Protein AF-A0A317SU95-F1 (afdb_monomer_lite)

Organism: NCBI:txid42249

Structure (mmCIF, N/CA/C/O backbone):
data_AF-A0A317SU95-F1
#
_entry.id   AF-A0A317SU95-F1
#
loop_
_atom_site.group_PDB
_atom_site.id
_atom_site.type_symbol
_atom_site.label_atom_id
_atom_site.label_alt_id
_atom_site.label_comp_id
_atom_site.label_asym_id
_atom_site.label_entity_id
_atom_site.label_seq_id
_atom_site.pdbx_PDB_ins_code
_atom_site.Cartn_x
_atom_site.Cartn_y
_atom_site.Cartn_z
_atom_site.occupancy
_atom_site.B_iso_or_equiv
_atom_site.auth_seq_id
_atom_site.auth_comp_id
_atom_site.auth_asym_id
_atom_site.auth_atom_id
_atom_site.pdbx_PDB_model_num
ATOM 1 N N . MET A 1 1 ? -3.289 -26.179 -35.454 1.00 49.72 1 MET A N 1
ATOM 2 C CA . MET A 1 1 ? -3.374 -24.894 -36.181 1.00 49.72 1 MET A CA 1
ATOM 3 C C . MET A 1 1 ? -2.123 -24.755 -37.032 1.00 49.72 1 MET A C 1
ATOM 5 O O . MET A 1 1 ? -1.039 -24.930 -36.489 1.00 49.72 1 MET A O 1
ATOM 9 N N . GLY A 1 2 ? -2.256 -24.554 -38.346 1.00 66.06 2 GLY A N 1
ATOM 10 C CA . GLY A 1 2 ? -1.100 -24.365 -39.231 1.00 66.06 2 GLY A CA 1
ATOM 11 C C . GLY A 1 2 ? -0.367 -23.071 -38.884 1.00 66.06 2 GLY A C 1
ATOM 12 O O . GLY A 1 2 ? -1.019 -22.068 -38.592 1.00 66.06 2 GLY A O 1
ATOM 13 N N . ARG A 1 3 ? 0.972 -23.094 -38.868 1.00 54.62 3 ARG A N 1
ATOM 14 C CA . ARG A 1 3 ? 1.761 -21.864 -38.718 1.00 54.62 3 ARG A CA 1
ATOM 15 C C . ARG A 1 3 ? 1.442 -20.966 -39.921 1.00 54.62 3 ARG A C 1
ATOM 17 O O . ARG A 1 3 ? 1.532 -21.460 -41.043 1.00 54.62 3 ARG A O 1
ATOM 24 N N . PRO A 1 4 ? 1.022 -19.708 -39.721 1.00 63.59 4 PRO A N 1
ATOM 25 C CA . PRO A 1 4 ? 0.772 -18.806 -40.836 1.00 63.59 4 PRO A CA 1
ATOM 26 C C . PRO A 1 4 ? 2.050 -18.656 -41.669 1.00 63.59 4 PRO A C 1
ATOM 28 O O . PRO A 1 4 ? 3.138 -18.537 -41.109 1.00 63.59 4 PRO A O 1
ATOM 31 N N . ASP A 1 5 ? 1.918 -18.683 -42.995 1.00 78.31 5 ASP A N 1
ATOM 32 C CA . ASP A 1 5 ? 3.028 -18.428 -43.913 1.00 78.31 5 ASP A CA 1
ATOM 33 C C . ASP A 1 5 ? 3.386 -16.936 -43.870 1.00 78.31 5 ASP A C 1
ATOM 35 O O . ASP A 1 5 ? 2.771 -16.098 -44.535 1.00 78.31 5 ASP A O 1
ATOM 39 N N . ILE A 1 6 ? 4.363 -16.610 -43.024 1.00 72.25 6 ILE A N 1
ATOM 40 C CA . ILE A 1 6 ? 4.851 -15.249 -42.785 1.00 72.25 6 ILE A CA 1
ATOM 41 C C . ILE A 1 6 ? 5.510 -14.679 -44.052 1.00 72.25 6 ILE A C 1
ATOM 43 O O . ILE A 1 6 ? 5.398 -13.480 -44.302 1.00 72.25 6 ILE A O 1
ATOM 47 N N . ALA A 1 7 ? 6.125 -15.522 -44.892 1.00 71.44 7 ALA A N 1
ATOM 48 C CA . ALA A 1 7 ? 6.827 -15.078 -46.097 1.00 71.44 7 ALA A CA 1
ATOM 49 C C . ALA A 1 7 ? 5.867 -14.475 -47.132 1.00 71.44 7 ALA A C 1
ATOM 51 O O . ALA A 1 7 ? 6.200 -13.501 -47.802 1.00 71.44 7 ALA A O 1
ATOM 52 N N . SER A 1 8 ? 4.635 -14.984 -47.210 1.00 78.56 8 SER A N 1
ATOM 53 C CA . SER A 1 8 ? 3.615 -14.444 -48.118 1.00 78.56 8 SER A CA 1
ATOM 54 C C . SER A 1 8 ? 3.175 -13.009 -47.788 1.00 78.56 8 SER A C 1
ATOM 56 O O . SE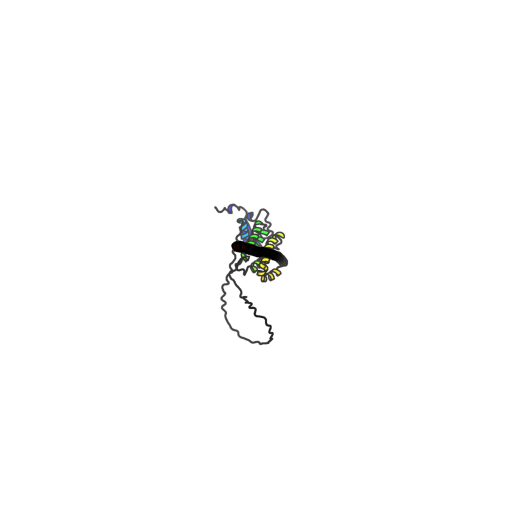R A 1 8 ? 2.700 -12.297 -48.678 1.00 78.56 8 SER A O 1
ATOM 58 N N . ARG A 1 9 ? 3.326 -12.576 -46.525 1.00 78.62 9 ARG A N 1
ATOM 59 C CA . ARG A 1 9 ? 2.841 -11.274 -46.037 1.00 78.62 9 ARG A CA 1
ATOM 60 C C . ARG A 1 9 ? 3.794 -10.119 -46.319 1.00 78.62 9 ARG A C 1
ATOM 62 O O . ARG A 1 9 ? 3.344 -8.979 -46.343 1.00 78.62 9 ARG A O 1
ATOM 69 N N . PHE A 1 10 ? 5.069 -10.403 -46.560 1.00 82.88 10 PHE A N 1
ATOM 70 C CA . PHE A 1 10 ? 6.086 -9.381 -46.770 1.00 82.88 10 PHE A CA 1
ATOM 71 C C . PHE A 1 10 ? 6.655 -9.507 -48.184 1.00 82.88 10 PHE A C 1
ATOM 73 O O . PHE A 1 10 ? 7.610 -10.230 -48.430 1.00 82.88 10 PHE A O 1
ATOM 80 N N . LYS A 1 11 ? 6.035 -8.805 -49.140 1.00 83.44 11 LYS A N 1
ATOM 81 C CA . LYS A 1 11 ? 6.538 -8.680 -50.525 1.00 83.44 11 LYS A CA 1
ATOM 82 C C . LYS A 1 11 ? 7.394 -7.421 -50.733 1.00 83.44 11 LYS A C 1
ATOM 84 O O . LYS A 1 11 ? 7.668 -7.044 -51.870 1.00 83.44 11 LYS A O 1
ATOM 89 N N . GLY A 1 12 ? 7.765 -6.754 -49.643 1.00 86.00 12 GLY A N 1
ATOM 90 C CA . GLY A 1 12 ? 8.457 -5.472 -49.655 1.00 86.00 12 GLY A CA 1
ATOM 91 C C . GLY A 1 12 ? 9.947 -5.567 -49.973 1.00 86.00 12 GLY A C 1
ATOM 92 O O . GLY A 1 12 ? 10.569 -6.628 -49.919 1.00 86.00 12 GLY A O 1
ATOM 93 N N . LYS A 1 13 ? 10.538 -4.409 -50.273 1.00 93.31 13 LYS A N 1
ATOM 94 C CA . LYS A 1 13 ? 11.989 -4.242 -50.411 1.00 93.31 13 LYS A CA 1
ATOM 95 C C . LYS A 1 13 ? 12.674 -4.544 -49.071 1.00 93.31 13 LYS A C 1
ATOM 97 O O . LYS A 1 13 ? 12.187 -4.120 -48.025 1.00 93.31 13 LYS A O 1
ATOM 102 N N . MET A 1 14 ? 13.814 -5.231 -49.106 1.00 94.69 14 MET A N 1
ATOM 103 C CA . MET A 1 14 ? 14.679 -5.398 -47.934 1.00 94.69 14 MET A CA 1
ATOM 104 C C . MET A 1 14 ? 15.567 -4.162 -47.753 1.00 94.69 14 MET A C 1
ATOM 106 O O . MET A 1 14 ? 16.079 -3.603 -48.725 1.00 94.69 14 MET A O 1
ATOM 110 N N . MET A 1 15 ? 15.759 -3.751 -46.507 1.00 94.44 15 MET A N 1
ATOM 111 C CA . MET A 1 15 ? 16.667 -2.694 -46.081 1.00 94.44 15 MET A CA 1
ATOM 112 C C . MET A 1 15 ? 17.750 -3.300 -45.194 1.00 94.44 15 MET A C 1
ATOM 114 O O . MET A 1 15 ? 17.443 -4.090 -44.299 1.00 94.44 15 MET A O 1
ATOM 118 N N . GLN A 1 16 ? 18.999 -2.921 -45.452 1.00 96.31 16 GLN A N 1
ATOM 119 C CA . GLN A 1 16 ? 20.122 -3.226 -44.576 1.00 96.31 16 GLN A CA 1
ATOM 120 C C . GLN A 1 16 ? 20.164 -2.210 -43.427 1.00 96.31 16 GLN A C 1
ATOM 122 O O . GLN A 1 16 ? 19.984 -1.010 -43.644 1.00 96.31 16 GLN A O 1
ATOM 127 N N . ILE A 1 17 ? 20.374 -2.708 -42.215 1.00 96.38 17 ILE A N 1
ATOM 128 C CA . ILE A 1 17 ? 20.489 -1.952 -40.975 1.00 96.38 17 ILE A CA 1
ATOM 129 C C . ILE A 1 17 ? 21.857 -2.265 -40.378 1.00 96.38 17 ILE A C 1
ATOM 131 O O . ILE A 1 17 ? 22.111 -3.412 -40.015 1.00 96.38 17 ILE A O 1
ATOM 135 N N . ASP A 1 18 ? 22.706 -1.251 -40.248 1.00 96.88 18 ASP A N 1
ATOM 136 C CA . ASP A 1 18 ? 24.023 -1.398 -39.629 1.00 96.88 18 ASP A CA 1
ATOM 137 C C . ASP A 1 18 ? 23.954 -1.035 -38.138 1.00 96.88 18 ASP A C 1
ATOM 139 O O . ASP A 1 18 ? 23.372 -0.013 -37.759 1.00 96.88 18 ASP A O 1
ATOM 143 N N . THR A 1 19 ? 24.527 -1.887 -37.291 1.00 96.88 19 THR A N 1
ATOM 144 C CA . THR A 1 19 ? 24.496 -1.776 -35.823 1.00 96.88 19 THR A CA 1
ATOM 145 C C . THR A 1 19 ? 25.818 -1.234 -35.270 1.00 96.88 19 THR A C 1
ATOM 147 O O . THR A 1 19 ? 26.813 -1.129 -35.990 1.00 96.88 19 THR A O 1
ATOM 150 N N . VAL A 1 20 ? 25.852 -0.865 -33.983 1.00 96.19 20 VAL A N 1
ATOM 151 C CA . VAL A 1 20 ? 27.053 -0.285 -33.336 1.00 96.19 20 VAL A CA 1
ATOM 152 C C . VAL A 1 20 ? 28.245 -1.246 -33.321 1.00 96.19 20 VAL A C 1
ATOM 154 O O . VAL A 1 20 ? 29.397 -0.828 -33.366 1.00 96.19 20 VAL A O 1
ATOM 157 N N . ASP A 1 21 ? 27.968 -2.545 -33.277 1.00 96.88 21 ASP A N 1
ATOM 158 C CA . ASP A 1 21 ? 28.945 -3.630 -33.302 1.00 96.88 21 ASP A CA 1
ATOM 159 C C . ASP A 1 21 ? 29.341 -4.046 -34.730 1.00 96.88 21 ASP A C 1
ATOM 161 O O . ASP A 1 21 ? 30.087 -5.006 -34.911 1.00 96.88 21 ASP A O 1
ATOM 165 N N . GLY A 1 22 ? 28.883 -3.303 -35.745 1.00 96.31 22 GLY A N 1
ATOM 166 C CA . GLY A 1 22 ? 29.253 -3.499 -37.146 1.00 96.31 22 GLY A CA 1
ATOM 167 C C . GLY A 1 22 ? 28.534 -4.659 -37.834 1.00 96.31 22 GLY A C 1
ATOM 168 O O . GLY A 1 22 ? 28.931 -5.049 -38.933 1.00 96.31 22 GLY A O 1
ATOM 169 N N . ALA A 1 23 ? 27.491 -5.224 -37.219 1.00 97.56 23 ALA A N 1
ATOM 170 C CA . ALA A 1 23 ? 26.679 -6.246 -37.861 1.00 97.56 23 ALA A CA 1
ATOM 171 C C . ALA A 1 23 ? 25.679 -5.608 -38.836 1.00 97.56 23 ALA A C 1
ATOM 173 O O . ALA A 1 23 ? 25.112 -4.547 -38.573 1.00 97.56 23 ALA A O 1
ATOM 174 N N . ALA A 1 24 ? 25.436 -6.298 -39.949 1.00 97.56 24 ALA A N 1
ATOM 175 C CA . ALA A 1 24 ? 24.454 -5.910 -40.952 1.00 97.56 24 ALA A CA 1
ATOM 176 C C . ALA A 1 24 ? 23.209 -6.800 -40.838 1.00 97.56 24 ALA A C 1
ATOM 178 O O . ALA A 1 24 ? 23.226 -7.980 -41.202 1.00 97.56 24 ALA A O 1
ATOM 179 N N . LEU A 1 25 ? 22.112 -6.231 -40.348 1.00 97.12 25 LEU A N 1
ATOM 180 C CA . LEU A 1 25 ? 20.809 -6.889 -40.281 1.00 97.12 25 LEU A CA 1
ATOM 181 C C . LEU A 1 25 ? 19.967 -6.523 -41.504 1.00 97.12 25 LEU A C 1
ATOM 183 O O . LEU A 1 25 ? 20.131 -5.456 -42.084 1.00 97.12 25 LEU A O 1
ATOM 187 N N . HIS A 1 26 ? 19.048 -7.401 -41.901 1.00 96.19 26 HIS A N 1
ATOM 188 C CA . HIS A 1 26 ? 18.165 -7.159 -43.042 1.00 96.19 26 HIS A CA 1
ATOM 189 C C . HIS A 1 26 ? 16.702 -7.262 -42.612 1.00 96.19 26 HIS A C 1
ATOM 191 O O . HIS A 1 26 ? 16.286 -8.270 -42.041 1.00 96.19 26 HIS A O 1
ATOM 197 N N . ALA A 1 27 ? 15.906 -6.237 -42.916 1.00 95.25 27 ALA A N 1
ATOM 198 C CA . ALA A 1 27 ? 14.483 -6.194 -42.586 1.00 95.25 27 ALA A CA 1
ATOM 199 C C . ALA A 1 27 ? 13.645 -5.647 -43.745 1.00 95.25 27 ALA A C 1
ATOM 201 O O . ALA A 1 27 ? 14.129 -4.861 -44.556 1.00 95.25 27 ALA A O 1
ATOM 202 N N . HIS A 1 28 ? 12.374 -6.043 -43.824 1.00 94.38 28 HIS A N 1
ATOM 203 C CA . HIS A 1 28 ? 11.460 -5.493 -44.821 1.00 94.38 28 HIS A CA 1
ATOM 204 C C . HIS A 1 28 ? 11.139 -4.032 -44.491 1.00 94.38 28 HIS A C 1
ATOM 206 O O . HIS A 1 28 ? 10.808 -3.710 -43.350 1.00 94.38 28 HIS A O 1
ATOM 212 N N . VAL A 1 29 ? 11.183 -3.157 -45.497 1.00 92.19 29 VAL A N 1
ATOM 213 C CA . VAL A 1 29 ? 10.865 -1.727 -45.338 1.00 92.19 29 VAL A CA 1
ATOM 214 C C . VAL A 1 29 ? 9.466 -1.538 -44.741 1.00 92.19 29 VAL A C 1
ATOM 216 O O . VAL A 1 29 ? 9.307 -0.745 -43.819 1.00 92.19 29 VAL A O 1
ATOM 219 N N . ASP A 1 30 ? 8.491 -2.343 -45.170 1.00 90.38 30 ASP A N 1
ATOM 220 C CA . ASP A 1 30 ? 7.099 -2.283 -44.692 1.00 90.38 30 ASP A CA 1
ATOM 221 C C . ASP A 1 30 ? 6.946 -2.619 -43.195 1.00 90.38 30 ASP A C 1
ATOM 223 O O . ASP A 1 30 ? 5.951 -2.271 -42.567 1.00 90.38 30 ASP A O 1
ATOM 227 N N . VAL A 1 31 ? 7.920 -3.319 -42.605 1.00 91.56 31 VAL A N 1
ATOM 228 C CA . VAL A 1 31 ? 7.931 -3.656 -41.172 1.00 91.56 31 VAL A CA 1
ATOM 229 C C . VAL A 1 31 ? 8.441 -2.469 -40.356 1.00 91.56 31 VAL A C 1
ATOM 231 O O . VAL A 1 31 ? 7.921 -2.176 -39.274 1.00 91.56 31 VAL A O 1
ATOM 234 N N . LEU A 1 32 ? 9.434 -1.759 -40.897 1.00 91.25 32 LEU A N 1
ATOM 235 C CA . LEU A 1 32 ? 10.044 -0.580 -40.284 1.00 91.25 32 LEU A CA 1
ATOM 236 C C . LEU A 1 32 ? 9.157 0.661 -40.425 1.00 91.25 32 LEU A C 1
ATOM 238 O O . LEU A 1 32 ? 9.067 1.451 -39.482 1.00 91.25 32 LEU A O 1
ATOM 242 N N . ASP A 1 33 ? 8.448 0.802 -41.544 1.00 86.44 33 ASP A N 1
ATOM 243 C CA . ASP A 1 33 ? 7.542 1.918 -41.795 1.00 86.44 33 ASP A CA 1
ATOM 244 C C . ASP A 1 33 ? 6.143 1.641 -41.225 1.00 86.44 33 ASP A C 1
ATOM 246 O O . ASP A 1 33 ? 5.368 0.841 -41.738 1.00 86.44 33 ASP A O 1
ATOM 250 N N . SER A 1 34 ? 5.786 2.329 -40.141 1.00 74.69 34 SER A N 1
ATOM 251 C CA . SER A 1 34 ? 4.432 2.308 -39.566 1.00 74.69 34 SER A CA 1
ATOM 252 C C . SER A 1 34 ? 3.432 3.193 -40.321 1.00 74.69 34 SER A C 1
ATOM 254 O O . SER A 1 34 ? 2.358 3.483 -39.790 1.00 74.69 34 SER A O 1
ATOM 256 N N . GLY A 1 35 ? 3.774 3.677 -41.519 1.00 72.81 35 GLY A N 1
ATOM 257 C CA . GLY A 1 35 ? 2.932 4.578 -42.304 1.00 72.81 35 GLY A CA 1
ATOM 258 C C . GLY A 1 35 ? 2.935 6.022 -41.792 1.00 72.81 35 GLY A C 1
ATOM 259 O O . GLY A 1 35 ? 2.100 6.822 -42.206 1.00 72.81 35 GLY A O 1
ATOM 260 N N . ARG A 1 36 ? 3.859 6.375 -40.887 1.00 72.75 36 ARG A N 1
ATOM 261 C CA . ARG A 1 36 ? 4.086 7.763 -40.433 1.00 72.75 36 ARG A CA 1
ATOM 262 C C . ARG A 1 36 ? 5.340 8.397 -41.035 1.00 72.75 36 ARG A C 1
ATOM 264 O O . ARG A 1 36 ? 5.676 9.518 -40.659 1.00 72.75 36 ARG A O 1
ATOM 271 N N . GLY A 1 37 ? 5.993 7.707 -41.972 1.00 66.75 37 GLY A N 1
ATOM 272 C CA . GLY A 1 37 ? 7.286 8.098 -42.510 1.00 66.75 37 GLY A CA 1
ATOM 273 C C . GLY A 1 37 ? 8.384 7.816 -41.491 1.00 66.75 37 GLY A C 1
ATOM 274 O O . GLY A 1 37 ? 8.358 8.309 -40.362 1.00 66.75 37 GLY A O 1
ATOM 275 N N . VAL A 1 38 ? 9.358 7.003 -41.886 1.00 59.88 38 VAL A N 1
ATOM 276 C CA . VAL A 1 38 ? 10.535 6.711 -41.069 1.00 59.88 38 VAL A CA 1
ATOM 277 C C . VAL A 1 38 ? 11.380 7.984 -40.976 1.00 59.88 38 VAL A C 1
ATOM 279 O O . VAL A 1 38 ? 12.197 8.276 -41.845 1.00 59.88 38 VAL A O 1
ATOM 282 N N . ARG A 1 39 ? 11.164 8.781 -39.928 1.00 62.53 39 ARG A N 1
ATOM 283 C CA . ARG A 1 39 ? 12.134 9.786 -39.492 1.00 62.53 39 ARG A CA 1
ATOM 284 C C . ARG A 1 39 ? 13.133 9.097 -38.576 1.00 62.53 39 ARG A C 1
ATOM 286 O O . ARG A 1 39 ? 12.946 9.071 -37.365 1.00 62.53 39 ARG A O 1
ATOM 293 N N . THR A 1 40 ? 14.170 8.498 -39.152 1.00 59.59 40 THR A N 1
ATOM 294 C CA . THR A 1 40 ? 15.329 8.048 -38.372 1.00 59.59 40 THR A CA 1
ATOM 295 C C . THR A 1 40 ? 16.195 9.257 -38.058 1.00 59.59 40 THR A C 1
ATOM 297 O O . THR A 1 40 ? 17.245 9.453 -38.665 1.00 59.59 40 THR A O 1
ATOM 300 N N . ASP A 1 41 ? 15.737 10.088 -37.124 1.00 68.69 41 ASP A N 1
ATOM 301 C CA . ASP A 1 41 ? 16.584 11.147 -36.572 1.00 68.69 41 ASP A CA 1
ATOM 302 C C . ASP A 1 41 ? 17.734 10.524 -35.742 1.00 68.69 41 ASP A C 1
ATOM 304 O O . ASP A 1 41 ? 18.780 11.139 -35.552 1.00 68.69 41 ASP A O 1
ATOM 308 N N . THR A 1 42 ? 17.582 9.260 -35.314 1.00 81.62 42 THR A N 1
ATOM 309 C CA . THR A 1 42 ? 18.646 8.445 -34.711 1.00 81.62 42 THR A CA 1
ATOM 310 C C . THR A 1 42 ? 19.099 7.343 -35.671 1.00 81.62 42 THR A C 1
ATOM 312 O O . THR A 1 42 ? 18.270 6.525 -36.089 1.00 81.62 42 THR A O 1
ATOM 315 N N . PRO A 1 43 ? 20.395 7.272 -36.010 1.00 89.31 43 PRO A N 1
ATOM 316 C CA . PRO A 1 43 ? 20.916 6.191 -36.829 1.00 89.31 43 PRO A CA 1
ATOM 317 C C . PRO A 1 43 ? 20.944 4.866 -36.045 1.00 89.31 43 PRO A C 1
ATOM 319 O O . PRO A 1 43 ? 21.172 4.825 -34.836 1.00 89.31 43 PRO A O 1
ATOM 322 N N . TRP A 1 44 ? 20.696 3.755 -36.742 1.00 92.88 44 TRP A N 1
ATOM 323 C CA . TRP A 1 44 ? 20.645 2.411 -36.148 1.00 92.88 44 TRP A CA 1
ATOM 324 C C . TRP A 1 44 ? 21.978 1.954 -35.543 1.00 92.88 44 TRP A C 1
ATOM 326 O O . TRP A 1 44 ? 21.995 1.145 -34.616 1.00 92.88 44 TRP A O 1
ATOM 336 N N . ASN A 1 45 ? 23.083 2.539 -36.007 1.00 93.62 45 ASN A N 1
ATOM 337 C CA . ASN A 1 45 ? 24.432 2.266 -35.525 1.00 93.62 45 ASN A CA 1
ATOM 338 C C . ASN A 1 45 ? 24.704 2.797 -34.104 1.00 93.62 45 ASN A C 1
ATOM 340 O O . ASN A 1 45 ? 25.807 2.627 -33.599 1.00 93.62 45 ASN A O 1
ATOM 344 N N . CYS A 1 46 ? 23.722 3.420 -33.446 1.00 93.12 46 CYS A N 1
ATOM 345 C CA . CYS A 1 46 ? 23.780 3.733 -32.018 1.00 93.12 46 CYS A CA 1
ATOM 346 C C . CYS A 1 46 ? 23.378 2.546 -31.125 1.00 93.12 46 CYS A C 1
ATOM 348 O O . CYS A 1 46 ? 23.544 2.620 -29.909 1.00 93.12 46 CYS A O 1
ATOM 350 N N . PHE A 1 47 ? 22.831 1.466 -31.694 1.00 95.00 47 PHE A N 1
ATOM 351 C CA . PHE A 1 47 ? 22.272 0.349 -30.932 1.00 95.00 47 PHE A CA 1
ATOM 352 C C . PHE A 1 47 ? 23.013 -0.959 -31.206 1.00 95.00 47 PHE A C 1
ATOM 354 O O . PHE A 1 47 ? 23.453 -1.230 -32.324 1.00 95.00 47 PHE A O 1
ATOM 361 N N . LYS A 1 48 ? 23.113 -1.797 -30.168 1.00 97.06 48 LYS A N 1
ATOM 362 C CA . LYS A 1 48 ? 23.655 -3.161 -30.251 1.00 97.06 48 LYS A CA 1
ATOM 363 C C . LYS A 1 48 ? 22.789 -4.030 -31.154 1.00 97.06 48 LYS A C 1
ATOM 365 O O . LYS A 1 48 ? 21.559 -3.935 -31.091 1.00 97.06 48 LYS A O 1
ATOM 370 N N . THR A 1 49 ? 23.409 -4.966 -31.871 1.00 97.69 49 THR A N 1
ATOM 371 C CA . THR A 1 49 ? 22.705 -5.976 -32.680 1.00 97.69 49 THR A CA 1
ATOM 372 C C . THR A 1 49 ? 21.570 -6.642 -31.920 1.00 97.69 49 THR A C 1
ATOM 374 O O . THR A 1 49 ? 20.440 -6.618 -32.391 1.00 97.69 49 THR A O 1
ATOM 377 N N . SER A 1 50 ? 21.809 -7.113 -30.691 1.00 97.56 50 SER A N 1
ATOM 378 C CA . SER A 1 50 ? 20.766 -7.800 -29.912 1.00 97.56 50 SER A CA 1
ATOM 379 C C . SER A 1 50 ? 19.536 -6.931 -29.596 1.00 97.56 50 SER A C 1
ATOM 381 O O . SER A 1 50 ? 18.443 -7.443 -29.354 1.00 97.56 50 SER A O 1
ATOM 383 N N . THR A 1 51 ? 19.691 -5.608 -29.566 1.00 97.50 51 THR A N 1
ATOM 384 C CA . THR A 1 51 ? 18.601 -4.660 -29.292 1.00 97.50 51 THR A CA 1
ATOM 385 C C . THR A 1 51 ? 17.796 -4.420 -30.563 1.00 97.50 51 THR A C 1
ATOM 387 O O . THR A 1 51 ? 16.566 -4.457 -30.527 1.00 97.50 51 THR A O 1
ATOM 390 N N . VAL A 1 52 ? 18.484 -4.274 -31.700 1.00 97.19 52 VAL A N 1
ATOM 391 C CA . VAL A 1 52 ? 17.849 -4.169 -33.021 1.00 97.19 52 VAL A CA 1
ATOM 392 C C . VAL A 1 52 ? 17.134 -5.472 -33.390 1.00 97.19 52 VAL A C 1
ATOM 394 O O . VAL A 1 52 ? 15.999 -5.428 -33.850 1.00 97.19 52 VAL A O 1
ATOM 397 N N . GLU A 1 53 ? 17.720 -6.637 -33.111 1.00 97.69 53 GLU A N 1
ATOM 398 C CA . GLU A 1 53 ? 17.077 -7.940 -33.321 1.00 97.69 53 GLU A CA 1
ATOM 399 C C . GLU A 1 53 ? 15.766 -8.070 -32.541 1.00 97.69 53 GLU A C 1
ATOM 401 O O . GLU A 1 53 ? 14.755 -8.454 -33.122 1.00 97.69 53 GLU A O 1
ATOM 406 N N . ARG A 1 54 ? 15.740 -7.691 -31.256 1.00 98.06 54 ARG A N 1
ATOM 407 C CA . ARG A 1 54 ? 14.510 -7.706 -30.438 1.00 98.06 54 ARG A CA 1
ATOM 408 C C . ARG A 1 54 ? 13.472 -6.695 -30.913 1.00 98.06 54 ARG A C 1
ATOM 410 O O . ARG A 1 54 ? 12.276 -6.969 -30.856 1.00 98.06 54 ARG A O 1
ATOM 417 N N . PHE A 1 55 ? 13.910 -5.535 -31.398 1.00 97.38 55 PHE A N 1
ATOM 418 C CA . PHE A 1 55 ? 13.013 -4.575 -32.037 1.00 97.38 55 PHE A CA 1
ATOM 419 C C . PHE A 1 55 ? 12.364 -5.177 -33.287 1.00 97.38 55 PHE A C 1
ATOM 421 O O . PHE A 1 55 ? 11.145 -5.117 -33.437 1.00 97.38 55 PHE A O 1
ATOM 428 N N . LEU A 1 56 ? 13.159 -5.814 -34.151 1.00 96.62 56 LEU A N 1
ATOM 429 C CA . LEU A 1 56 ? 12.653 -6.507 -35.333 1.00 96.62 56 LEU A CA 1
ATOM 430 C C . LEU A 1 56 ? 11.729 -7.666 -34.945 1.00 96.62 56 LEU A C 1
ATOM 432 O O . LEU A 1 56 ? 10.656 -7.795 -35.530 1.00 96.62 56 LEU A O 1
ATOM 436 N N . GLU A 1 57 ? 12.091 -8.460 -33.934 1.00 96.75 57 GLU A N 1
ATOM 437 C CA . GLU A 1 57 ? 11.257 -9.527 -33.370 1.00 96.75 57 GLU A CA 1
ATOM 438 C C . GLU A 1 57 ? 9.865 -8.991 -33.017 1.00 96.75 57 GLU A C 1
ATOM 440 O O . GLU A 1 57 ? 8.866 -9.521 -33.507 1.00 96.75 57 GLU A O 1
ATOM 445 N N . TYR A 1 58 ? 9.807 -7.866 -32.295 1.00 96.94 58 TYR A N 1
ATOM 446 C CA . TYR A 1 58 ? 8.553 -7.187 -31.985 1.00 96.94 58 TYR A CA 1
ATOM 447 C C . TYR A 1 58 ? 7.800 -6.736 -33.233 1.00 96.94 58 TYR A C 1
ATOM 449 O O . TYR A 1 58 ? 6.592 -6.944 -33.326 1.00 96.94 58 TYR A O 1
ATOM 457 N N . CYS A 1 59 ? 8.469 -6.131 -34.212 1.00 94.56 59 CYS A N 1
ATOM 458 C CA . CYS A 1 59 ? 7.782 -5.674 -35.416 1.00 94.56 59 CYS A CA 1
ATOM 459 C C . CYS A 1 59 ? 7.192 -6.834 -36.239 1.00 94.56 59 CYS A C 1
ATOM 461 O O . CYS A 1 59 ? 6.149 -6.656 -36.867 1.00 94.56 59 CYS A O 1
ATOM 463 N N . TYR A 1 60 ? 7.811 -8.020 -36.212 1.00 94.00 60 TYR A N 1
ATOM 464 C CA . TYR A 1 60 ? 7.295 -9.210 -36.896 1.00 94.00 60 TYR A CA 1
ATOM 465 C C . TYR A 1 60 ? 6.241 -9.978 -36.090 1.00 94.00 60 TYR A C 1
ATOM 467 O O . TYR A 1 60 ? 5.297 -10.510 -36.677 1.00 94.00 60 TYR A O 1
ATOM 475 N N . GLN A 1 61 ? 6.404 -10.081 -34.769 1.00 94.62 61 GLN A N 1
ATOM 476 C CA . GLN A 1 61 ? 5.627 -10.995 -33.921 1.00 94.62 61 GLN A CA 1
ATOM 477 C C . GLN A 1 61 ? 4.652 -10.280 -32.978 1.00 94.62 61 GLN A C 1
ATOM 479 O O . GLN A 1 61 ? 3.760 -10.913 -32.420 1.00 94.62 61 GLN A O 1
ATOM 484 N N . GLY A 1 62 ? 4.808 -8.969 -32.794 1.00 95.25 62 GLY A N 1
ATOM 485 C CA . GLY A 1 62 ? 4.115 -8.190 -31.768 1.00 95.25 62 GLY A CA 1
ATOM 486 C C . GLY A 1 62 ? 4.688 -8.377 -30.360 1.00 95.25 62 GLY A C 1
ATOM 487 O O . GLY A 1 62 ? 4.120 -7.847 -29.406 1.00 95.25 62 GLY A O 1
ATOM 488 N N . ASP A 1 63 ? 5.795 -9.113 -30.220 1.00 96.88 63 ASP A N 1
ATOM 489 C CA . ASP A 1 63 ? 6.474 -9.373 -28.953 1.00 96.88 63 ASP A CA 1
ATOM 490 C C . ASP A 1 63 ? 7.992 -9.571 -29.150 1.00 96.88 63 ASP A C 1
ATOM 492 O O . ASP A 1 63 ? 8.437 -9.841 -30.261 1.00 96.88 63 ASP A O 1
ATOM 496 N N . TYR A 1 64 ? 8.785 -9.436 -28.086 1.00 97.88 64 TYR A N 1
ATOM 497 C CA . TYR A 1 64 ? 10.231 -9.662 -28.084 1.00 97.88 64 TYR A CA 1
ATOM 498 C C . TYR A 1 64 ? 10.682 -10.580 -26.947 1.00 97.88 64 TYR A C 1
ATOM 500 O O . TYR A 1 64 ? 10.094 -10.618 -25.860 1.00 97.88 64 TYR A O 1
ATOM 508 N N . SER A 1 65 ? 11.780 -11.287 -27.183 1.00 97.12 65 SER A N 1
ATOM 509 C CA . SER A 1 65 ? 12.413 -12.184 -26.227 1.00 97.12 65 SER A CA 1
ATOM 510 C C . SER A 1 65 ? 13.212 -11.426 -25.159 1.00 97.12 65 SER A C 1
ATOM 512 O O . SER A 1 65 ? 13.973 -10.494 -25.430 1.00 97.12 65 SER A O 1
ATOM 514 N N . VAL A 1 66 ? 13.053 -11.844 -23.902 1.00 96.12 66 VAL A N 1
ATOM 515 C CA . VAL A 1 66 ? 13.743 -11.257 -22.744 1.00 96.12 66 VAL A CA 1
ATOM 516 C C . VAL A 1 66 ? 14.856 -12.208 -22.298 1.00 96.12 66 VAL A C 1
ATOM 518 O O . VAL A 1 66 ? 14.599 -13.412 -22.179 1.00 96.12 66 VAL A O 1
ATOM 521 N N . PRO A 1 67 ? 16.089 -11.726 -22.048 1.00 95.31 67 PRO A N 1
ATOM 522 C CA . PRO A 1 67 ? 17.128 -12.585 -21.495 1.00 95.31 67 PRO A CA 1
ATOM 523 C C . PRO A 1 67 ? 16.693 -13.129 -20.132 1.00 95.31 67 PRO A C 1
ATOM 525 O O . PRO A 1 67 ? 15.974 -12.481 -19.374 1.00 95.31 67 PRO A O 1
ATOM 528 N N . LYS A 1 68 ? 17.140 -14.338 -19.800 1.00 95.56 68 LYS A N 1
ATOM 529 C CA . LYS A 1 68 ? 16.924 -14.884 -18.457 1.00 95.56 68 LYS A CA 1
ATOM 530 C C . LYS A 1 68 ? 17.873 -14.182 -17.478 1.00 95.56 68 LYS A C 1
ATOM 532 O O . LYS A 1 68 ? 19.025 -13.957 -17.857 1.00 95.56 68 LYS A O 1
ATOM 537 N N . PRO A 1 69 ? 17.441 -13.881 -16.239 1.00 94.69 69 PRO A N 1
ATOM 538 C CA . PRO A 1 69 ? 18.350 -13.410 -15.200 1.00 94.69 69 PRO A CA 1
ATOM 539 C C . PRO A 1 69 ? 19.530 -14.372 -15.061 1.00 94.69 69 PRO A C 1
ATOM 541 O O . PRO A 1 69 ? 19.338 -15.593 -14.991 1.00 94.69 69 PRO A O 1
ATOM 544 N N . ALA A 1 70 ? 20.747 -13.836 -15.063 1.00 92.38 70 ALA A N 1
ATOM 545 C CA . ALA A 1 70 ? 21.938 -14.662 -14.981 1.00 92.38 70 ALA A CA 1
ATOM 546 C C . ALA A 1 70 ? 22.110 -15.165 -13.545 1.00 92.38 70 ALA A C 1
ATOM 548 O O . ALA A 1 70 ? 21.883 -14.441 -12.576 1.00 92.38 70 ALA A O 1
ATOM 549 N N . LYS A 1 71 ? 22.522 -16.424 -13.396 1.00 90.25 71 LYS A N 1
ATOM 550 C CA . LYS A 1 71 ? 23.062 -16.885 -12.117 1.00 90.25 71 LYS A CA 1
ATOM 551 C C . LYS A 1 71 ? 24.485 -16.338 -12.022 1.00 90.25 71 LYS A C 1
ATOM 553 O O . LYS A 1 71 ? 25.208 -16.471 -13.013 1.00 90.25 71 LYS A O 1
ATOM 558 N N . PRO A 1 72 ? 24.892 -15.731 -10.896 1.00 81.50 72 PRO A N 1
ATOM 559 C CA . PRO A 1 72 ? 26.279 -15.348 -10.704 1.00 81.50 72 PRO A CA 1
ATOM 560 C C . PRO A 1 72 ? 27.145 -16.568 -10.985 1.00 81.50 72 PRO A C 1
ATOM 562 O O . PRO A 1 72 ? 26.867 -17.657 -10.477 1.00 81.50 72 PRO A O 1
ATOM 565 N N . LEU A 1 73 ? 28.161 -16.404 -11.830 1.00 81.56 73 LEU A N 1
ATOM 566 C CA . LEU A 1 73 ? 29.191 -17.421 -11.935 1.00 81.56 73 LEU A CA 1
ATOM 567 C C . LEU A 1 73 ? 29.824 -17.487 -10.546 1.00 81.56 73 LEU A C 1
ATOM 569 O O . LEU A 1 73 ? 30.458 -16.523 -10.118 1.00 81.56 73 LEU A O 1
ATOM 573 N N . LEU A 1 74 ? 29.559 -18.578 -9.819 1.00 78.00 74 LEU A N 1
ATOM 574 C CA . LEU A 1 74 ? 30.304 -18.930 -8.618 1.00 78.00 74 LEU A CA 1
ATOM 575 C C . LEU A 1 74 ? 31.764 -18.829 -9.028 1.00 78.00 74 LEU A C 1
ATOM 577 O O . LEU A 1 74 ? 32.190 -19.593 -9.897 1.00 78.00 74 LEU A O 1
ATOM 581 N N . ALA A 1 75 ? 32.473 -17.830 -8.496 1.00 72.69 75 ALA A N 1
ATOM 582 C CA . ALA A 1 75 ? 33.893 -17.692 -8.741 1.00 72.69 75 ALA A CA 1
ATOM 583 C C . ALA A 1 75 ? 34.487 -19.054 -8.398 1.00 72.69 75 ALA A C 1
ATOM 585 O O . ALA A 1 75 ? 34.400 -19.492 -7.250 1.00 72.69 75 ALA A O 1
ATOM 586 N N . THR A 1 76 ? 34.965 -19.777 -9.414 1.00 68.81 76 THR A N 1
ATOM 587 C CA . THR A 1 76 ? 35.710 -21.010 -9.187 1.00 68.81 76 THR A CA 1
ATOM 588 C C . THR A 1 76 ? 36.798 -20.610 -8.215 1.00 68.81 76 THR A C 1
ATOM 590 O O . THR A 1 76 ? 37.525 -19.681 -8.571 1.00 68.81 76 THR A O 1
ATOM 593 N N . PRO A 1 77 ? 36.851 -21.186 -6.999 1.00 70.50 77 PRO A N 1
ATOM 594 C CA . PRO A 1 77 ? 37.826 -20.781 -6.010 1.00 70.50 77 PRO A CA 1
ATOM 595 C C . PRO A 1 77 ? 39.177 -20.922 -6.681 1.00 70.50 77 PRO A C 1
ATOM 597 O O . PRO A 1 77 ? 39.632 -22.032 -6.964 1.00 70.50 77 PRO A O 1
ATOM 600 N N . THR A 1 78 ? 39.755 -19.783 -7.049 1.00 64.50 78 THR A N 1
ATOM 601 C CA . THR A 1 78 ? 41.097 -19.722 -7.580 1.00 64.50 78 THR A CA 1
ATOM 602 C C . THR A 1 78 ? 41.917 -20.172 -6.396 1.00 64.50 78 THR A C 1
ATOM 604 O O . THR A 1 78 ? 42.058 -19.429 -5.429 1.00 64.50 78 THR A O 1
ATOM 607 N N . SER A 1 79 ? 42.295 -21.450 -6.401 1.00 62.06 79 SER A N 1
ATOM 608 C CA . SER A 1 79 ? 43.185 -22.040 -5.418 1.00 62.06 79 SER A CA 1
ATOM 609 C C . SER A 1 79 ? 44.456 -21.208 -5.478 1.00 62.06 79 SER A C 1
ATOM 611 O O . SER A 1 79 ? 45.308 -21.410 -6.340 1.00 62.06 79 SER A O 1
ATOM 613 N N . SER A 1 80 ? 44.524 -20.182 -4.631 1.00 63.84 80 SER A N 1
ATOM 614 C CA . SER A 1 80 ? 45.736 -19.431 -4.404 1.00 63.84 80 SER A CA 1
ATOM 615 C C . SER A 1 80 ? 46.630 -20.388 -3.641 1.00 63.84 80 SER A C 1
ATOM 617 O O . SER A 1 80 ? 46.525 -20.545 -2.424 1.00 63.84 80 SER A O 1
ATOM 619 N N . VAL A 1 81 ? 47.447 -21.114 -4.395 1.00 65.75 81 VAL A N 1
ATOM 620 C CA . VAL A 1 81 ? 48.656 -21.735 -3.879 1.00 65.75 81 VAL A CA 1
ATOM 621 C C . VAL A 1 81 ? 49.454 -20.587 -3.272 1.00 65.75 81 VAL A C 1
ATOM 623 O O . VAL A 1 81 ? 50.028 -19.769 -3.985 1.00 65.75 81 VAL A O 1
ATOM 626 N N . TYR A 1 82 ? 49.368 -20.445 -1.952 1.00 56.19 82 TYR A N 1
ATOM 627 C CA . TYR A 1 82 ? 50.240 -19.559 -1.206 1.00 56.19 82 TYR A CA 1
ATOM 628 C C . TYR A 1 82 ? 51.641 -20.164 -1.275 1.00 56.19 82 TYR A C 1
ATOM 630 O O . TYR A 1 82 ? 51.939 -21.109 -0.544 1.00 56.19 82 TYR A O 1
ATOM 638 N N . ASP A 1 83 ? 52.491 -19.612 -2.140 1.00 52.91 83 ASP A N 1
ATOM 639 C CA . ASP A 1 83 ? 53.933 -19.639 -1.913 1.00 52.91 83 ASP A CA 1
ATOM 640 C C . ASP A 1 83 ? 54.206 -18.757 -0.694 1.00 52.91 83 ASP A C 1
ATOM 642 O O . ASP A 1 83 ? 54.215 -17.525 -0.735 1.00 52.91 83 ASP A O 1
ATOM 646 N N . ARG A 1 84 ? 54.309 -19.440 0.442 1.00 59.12 84 ARG A N 1
ATOM 647 C CA . ARG A 1 84 ? 54.679 -18.898 1.741 1.00 59.12 84 ARG A CA 1
ATOM 648 C C . ARG A 1 84 ? 56.195 -18.743 1.770 1.00 59.12 84 ARG A C 1
ATOM 650 O O . ARG A 1 84 ? 56.865 -19.559 2.386 1.00 59.12 84 ARG A O 1
ATOM 657 N N . ASP A 1 85 ? 56.712 -17.694 1.142 1.00 62.56 85 ASP A N 1
ATOM 658 C CA . ASP A 1 85 ? 58.106 -17.284 1.321 1.00 62.56 85 ASP A CA 1
ATOM 659 C C . ASP A 1 85 ? 58.187 -15.992 2.137 1.00 62.56 85 ASP A C 1
ATOM 661 O O . ASP A 1 85 ? 58.083 -14.872 1.645 1.00 62.56 85 ASP A O 1
ATOM 665 N N . ASN A 1 86 ? 58.295 -16.223 3.444 1.00 63.81 86 ASN A N 1
ATOM 666 C CA . ASN A 1 86 ? 59.354 -15.717 4.308 1.00 63.81 86 ASN A CA 1
ATOM 667 C C . ASN A 1 86 ? 59.893 -14.302 4.015 1.00 63.81 86 ASN A C 1
ATOM 669 O O . ASN A 1 86 ? 60.720 -14.109 3.123 1.00 63.81 86 ASN A O 1
ATOM 673 N N . LYS A 1 87 ? 59.542 -13.350 4.883 1.00 60.28 87 LYS A N 1
ATOM 674 C CA . LYS A 1 87 ? 60.493 -12.348 5.370 1.00 60.28 87 LYS A CA 1
ATOM 675 C C . LYS A 1 87 ? 60.075 -11.863 6.751 1.00 60.28 87 LYS A C 1
ATOM 677 O O . LYS A 1 87 ? 59.054 -11.202 6.916 1.00 60.28 87 LYS A O 1
ATOM 682 N N . GLU A 1 88 ? 60.869 -12.315 7.709 1.00 69.81 88 GLU A N 1
ATOM 683 C CA . GLU A 1 88 ? 61.087 -11.696 9.008 1.00 69.81 88 GLU A CA 1
ATOM 684 C C . GLU A 1 88 ? 61.657 -10.274 8.810 1.00 69.81 88 GLU A C 1
ATOM 686 O O . GLU A 1 88 ? 61.989 -9.892 7.684 1.00 69.81 88 GLU A O 1
ATOM 691 N N . ASP A 1 89 ? 61.771 -9.543 9.918 1.00 51.94 89 ASP A N 1
ATOM 692 C CA . ASP A 1 89 ? 62.351 -8.201 10.092 1.00 51.94 89 ASP A CA 1
ATOM 693 C C . ASP A 1 89 ? 61.309 -7.063 10.037 1.00 51.94 89 ASP A C 1
ATOM 695 O O . ASP A 1 89 ? 60.545 -6.928 9.087 1.00 51.94 89 ASP A O 1
ATOM 699 N N . GLU A 1 90 ? 61.204 -6.153 11.000 1.00 59.47 90 GLU A N 1
ATOM 700 C CA . GLU A 1 90 ? 61.971 -5.896 12.218 1.00 59.47 90 GLU A CA 1
ATOM 701 C C . GLU A 1 90 ? 61.189 -4.825 13.005 1.00 59.47 90 GLU A C 1
ATOM 703 O O . GLU A 1 90 ? 60.571 -3.929 12.425 1.00 59.47 90 GLU A O 1
ATOM 708 N N . ASP A 1 91 ? 61.218 -4.969 14.325 1.00 62.53 91 ASP A N 1
ATOM 709 C CA . ASP A 1 91 ? 61.103 -3.962 15.383 1.00 62.53 91 ASP A CA 1
ATOM 710 C C . ASP A 1 91 ? 60.810 -2.492 15.015 1.00 62.53 91 ASP A C 1
ATOM 712 O O . ASP A 1 91 ? 61.637 -1.797 14.422 1.00 62.53 91 ASP A O 1
ATOM 716 N N . ASN A 1 92 ? 59.730 -1.939 15.592 1.00 56.50 92 ASN A N 1
ATOM 717 C CA . ASN A 1 92 ? 59.861 -0.688 16.351 1.00 56.50 92 ASN A CA 1
ATOM 718 C C . 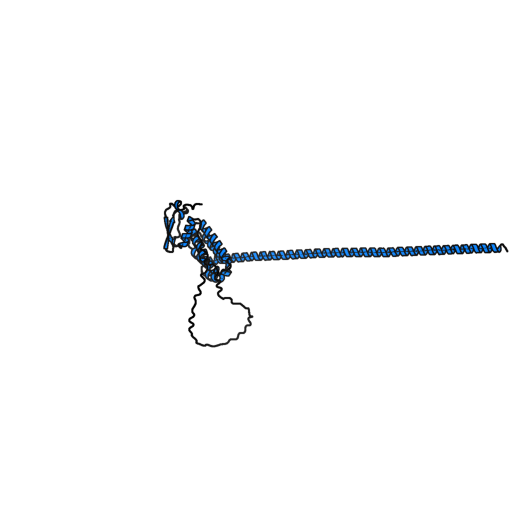ASN A 1 92 ? 58.686 -0.410 17.313 1.00 56.50 92 ASN A C 1
ATOM 720 O O . ASN A 1 92 ? 57.561 -0.174 16.879 1.00 56.50 92 ASN A O 1
ATOM 724 N N . LYS A 1 93 ? 59.033 -0.452 18.609 1.00 57.78 93 LYS A N 1
ATOM 725 C CA . LYS A 1 93 ? 58.662 0.395 19.771 1.00 57.78 93 LYS A CA 1
ATOM 726 C C . LYS A 1 93 ? 57.352 1.189 19.717 1.00 57.78 93 LYS A C 1
ATOM 728 O O . LYS A 1 93 ? 57.139 1.990 18.816 1.00 57.78 93 LYS A O 1
ATOM 733 N N . GLU A 1 94 ? 56.423 0.928 20.640 1.00 62.41 94 GLU A N 1
ATOM 734 C CA . GLU A 1 94 ? 56.393 1.453 22.029 1.00 62.41 94 GLU A CA 1
ATOM 735 C C . GLU A 1 94 ? 56.390 2.985 22.063 1.00 62.41 94 GLU A C 1
ATOM 737 O O . GLU A 1 94 ? 57.434 3.600 21.889 1.00 62.41 94 GLU A O 1
ATOM 742 N N . ASP A 1 95 ? 55.209 3.566 22.289 1.00 57.91 95 ASP A N 1
ATOM 743 C CA . ASP A 1 95 ? 55.029 4.607 23.301 1.00 57.91 95 ASP A CA 1
ATOM 744 C C . ASP A 1 95 ? 53.558 4.643 23.744 1.00 57.91 95 ASP A C 1
ATOM 746 O O . ASP A 1 95 ? 52.621 4.664 22.939 1.00 57.91 95 ASP A O 1
ATOM 750 N N . ASP A 1 96 ? 53.422 4.575 25.062 1.00 57.66 96 ASP A N 1
ATOM 751 C CA . ASP A 1 96 ? 52.218 4.548 25.872 1.00 57.66 96 ASP A CA 1
ATOM 752 C C . ASP A 1 96 ? 51.383 5.829 25.739 1.00 57.66 96 ASP A C 1
ATOM 754 O O . ASP A 1 96 ? 51.921 6.934 25.755 1.00 57.66 96 ASP A O 1
ATOM 758 N N . ASP A 1 97 ? 50.055 5.692 25.741 1.00 56.12 97 ASP A N 1
ATOM 759 C CA . ASP A 1 97 ? 49.221 6.679 26.430 1.00 56.12 97 ASP A CA 1
ATOM 760 C C . ASP A 1 97 ? 47.906 6.043 26.902 1.00 56.12 97 ASP A C 1
ATOM 762 O O . ASP A 1 97 ? 46.949 5.816 26.153 1.00 56.12 97 ASP A O 1
ATOM 766 N N . ASP A 1 98 ? 47.904 5.743 28.199 1.00 55.88 98 ASP A N 1
ATOM 767 C CA . ASP A 1 98 ? 46.775 5.311 29.006 1.00 55.88 98 ASP A CA 1
ATOM 768 C C . ASP A 1 98 ? 45.632 6.332 28.942 1.00 55.88 98 ASP A C 1
ATOM 770 O O . ASP A 1 98 ? 45.639 7.375 29.605 1.00 55.88 98 ASP A O 1
ATOM 774 N N . ARG A 1 99 ? 44.565 5.995 28.214 1.00 57.50 99 ARG A N 1
ATOM 775 C CA . ARG A 1 99 ? 43.267 6.642 28.414 1.00 57.50 99 ARG A CA 1
ATOM 776 C C . ARG A 1 99 ? 42.174 5.601 28.560 1.00 57.50 99 ARG A C 1
ATOM 778 O O . ARG A 1 99 ? 41.466 5.266 27.616 1.00 57.50 99 ARG A O 1
ATOM 785 N N . ALA A 1 100 ? 42.034 5.132 29.797 1.00 58.59 100 ALA A N 1
ATOM 786 C CA . ALA A 1 100 ? 40.876 4.397 30.273 1.00 58.59 100 ALA A CA 1
ATOM 787 C C . ALA A 1 100 ? 39.596 5.203 29.993 1.00 58.59 100 ALA A C 1
ATOM 789 O O . ALA A 1 100 ? 39.279 6.172 30.687 1.00 58.59 100 ALA A O 1
ATOM 790 N N . SER A 1 101 ? 38.867 4.813 28.950 1.00 59.59 101 SER A N 1
ATOM 791 C CA . SER A 1 101 ? 37.452 5.125 28.809 1.00 59.59 101 SER A CA 1
ATOM 792 C C . SER A 1 101 ? 36.684 3.817 28.887 1.00 59.59 101 SER A C 1
ATOM 794 O O . SER A 1 101 ? 36.735 3.016 27.954 1.00 59.59 101 SER A O 1
ATOM 796 N N . ASP A 1 102 ? 35.985 3.630 30.004 1.00 53.28 102 ASP A N 1
ATOM 797 C CA . ASP A 1 102 ? 34.929 2.639 30.185 1.00 53.28 102 ASP A CA 1
ATOM 798 C C . ASP A 1 102 ? 33.870 2.829 29.089 1.00 53.28 102 ASP A C 1
ATOM 800 O O . ASP A 1 102 ? 32.941 3.632 29.213 1.00 53.28 102 ASP A O 1
ATOM 804 N N . ILE A 1 103 ? 34.033 2.115 27.980 1.00 53.06 103 ILE A N 1
ATOM 805 C CA . ILE A 1 103 ? 33.005 1.945 26.962 1.00 53.06 103 ILE A CA 1
ATOM 806 C C . ILE A 1 103 ? 32.553 0.503 27.106 1.00 53.06 103 ILE A C 1
ATOM 808 O O . ILE A 1 103 ? 33.289 -0.430 26.807 1.00 53.06 103 ILE A O 1
ATOM 812 N N . ALA A 1 104 ? 31.353 0.364 27.659 1.00 58.22 104 ALA A N 1
ATOM 813 C CA . ALA A 1 104 ? 30.670 -0.898 27.843 1.00 58.22 104 ALA A CA 1
ATOM 814 C C . ALA A 1 104 ? 30.689 -1.725 26.551 1.00 58.22 104 ALA A C 1
ATOM 816 O O . ALA A 1 104 ? 30.297 -1.220 25.496 1.00 58.22 104 ALA A O 1
ATOM 817 N N . ASP A 1 105 ? 31.109 -2.985 26.694 1.00 49.69 105 ASP A N 1
ATOM 818 C CA . ASP A 1 105 ? 30.905 -4.091 25.761 1.00 49.69 105 ASP A CA 1
ATOM 819 C C . ASP A 1 105 ? 29.487 -4.035 25.182 1.00 49.69 105 ASP A C 1
ATOM 821 O O . ASP A 1 105 ? 28.507 -4.465 25.797 1.00 49.69 105 ASP A O 1
ATOM 825 N N . SER A 1 106 ? 29.365 -3.474 23.983 1.00 59.44 106 SER A N 1
ATOM 826 C CA . SER A 1 106 ? 28.321 -3.885 23.066 1.00 59.44 106 SER A CA 1
ATOM 827 C C . SER A 1 106 ? 28.993 -4.824 22.087 1.00 59.44 106 SER A C 1
ATOM 829 O O . SER A 1 106 ? 29.780 -4.364 21.261 1.00 59.44 106 SER A O 1
ATOM 831 N N . ASP A 1 107 ? 28.682 -6.112 22.205 1.00 53.53 107 ASP A N 1
ATOM 832 C CA . ASP A 1 107 ? 28.930 -7.155 21.213 1.00 53.53 107 ASP A CA 1
ATOM 833 C C . ASP A 1 107 ? 28.319 -6.746 19.861 1.00 53.53 107 ASP A C 1
ATOM 835 O O . ASP A 1 107 ? 27.253 -7.202 19.441 1.00 53.53 107 ASP A O 1
ATOM 839 N N . THR A 1 108 ? 28.968 -5.814 19.170 1.00 54.38 108 THR A N 1
ATOM 840 C CA . THR A 1 108 ? 28.818 -5.637 17.737 1.00 54.38 108 THR A CA 1
ATOM 841 C C . THR A 1 108 ? 29.616 -6.758 17.115 1.00 54.38 108 THR A C 1
ATOM 843 O O . THR A 1 108 ? 30.808 -6.611 16.856 1.00 54.38 108 THR A O 1
ATOM 846 N N . GLU A 1 109 ? 28.950 -7.897 16.934 1.00 59.34 109 GLU A N 1
ATOM 847 C CA . GLU A 1 109 ? 29.379 -8.903 15.979 1.00 59.34 109 GLU A CA 1
ATOM 848 C C . GLU A 1 109 ? 29.559 -8.208 14.631 1.00 59.34 109 GLU A C 1
ATOM 850 O O . GLU A 1 109 ? 28.603 -7.909 13.910 1.00 59.34 109 GLU A O 1
ATOM 855 N N . ASP A 1 110 ? 30.812 -7.876 14.343 1.00 50.31 110 ASP A N 1
ATOM 856 C CA . ASP A 1 110 ? 31.277 -7.383 13.063 1.00 50.31 110 ASP A CA 1
ATOM 857 C C . ASP A 1 110 ? 31.290 -8.581 12.103 1.00 50.31 110 ASP A C 1
ATOM 859 O O . ASP A 1 110 ? 32.329 -9.092 11.689 1.00 50.31 110 ASP A O 1
ATOM 863 N N . ASP A 1 111 ? 30.088 -9.067 11.776 1.00 49.59 111 ASP A N 1
ATOM 864 C CA . ASP A 1 111 ? 29.803 -10.012 10.692 1.00 49.59 111 ASP A CA 1
ATOM 865 C C . ASP A 1 111 ? 29.911 -9.279 9.340 1.00 49.59 111 ASP A C 1
ATOM 867 O O . ASP A 1 111 ? 29.042 -9.331 8.470 1.00 49.59 111 ASP A O 1
ATOM 871 N N . THR A 1 112 ? 31.018 -8.551 9.174 1.00 51.34 112 THR A N 1
ATOM 872 C CA . THR A 1 112 ? 31.495 -7.984 7.909 1.00 51.34 112 THR A CA 1
ATOM 873 C C . THR A 1 112 ? 32.406 -9.002 7.213 1.00 51.34 112 THR A C 1
ATOM 875 O O . THR A 1 112 ? 33.302 -8.668 6.437 1.00 51.34 112 THR A O 1
ATOM 878 N N . GLY A 1 113 ? 32.167 -10.296 7.454 1.00 52.12 113 GLY A N 1
ATOM 879 C CA . GLY A 1 113 ? 32.547 -11.316 6.494 1.00 52.12 113 GLY A CA 1
ATOM 880 C C . GLY A 1 113 ? 31.820 -10.992 5.186 1.00 52.12 113 GLY A C 1
ATOM 881 O O . GLY A 1 113 ? 30.614 -10.740 5.226 1.00 52.12 113 GLY A O 1
ATOM 882 N N . PRO A 1 114 ? 32.500 -10.942 4.025 1.00 54.34 114 PRO A N 1
ATOM 883 C CA . PRO A 1 114 ? 31.846 -10.687 2.752 1.00 54.34 114 PRO A CA 1
ATOM 884 C C . PRO A 1 114 ? 30.821 -11.796 2.543 1.00 54.34 114 PRO A C 1
ATOM 886 O O . PRO A 1 114 ? 31.163 -12.910 2.142 1.00 54.34 114 PRO A O 1
ATOM 889 N N . SER A 1 115 ? 29.566 -11.491 2.876 1.00 50.69 115 SER A N 1
ATOM 890 C CA . SER A 1 115 ? 28.407 -12.366 2.782 1.00 50.69 115 SER A CA 1
ATOM 891 C C . SER A 1 115 ? 28.078 -12.534 1.307 1.00 50.69 115 SER A C 1
ATOM 893 O O . SER A 1 115 ? 27.085 -12.056 0.759 1.00 50.69 115 SER A O 1
ATOM 895 N N . GLY A 1 116 ? 28.978 -13.234 0.623 1.00 48.28 116 GLY A N 1
ATOM 896 C CA . GLY A 1 116 ? 28.812 -13.759 -0.708 1.00 48.28 116 GLY A CA 1
ATOM 897 C C . GLY A 1 116 ? 27.762 -14.845 -0.641 1.00 48.28 116 GLY A C 1
ATOM 898 O O . GLY A 1 116 ? 28.081 -16.014 -0.792 1.00 48.28 116 GLY A O 1
ATOM 899 N N . HIS A 1 117 ? 26.508 -14.465 -0.401 1.00 51.84 117 HIS A N 1
ATOM 900 C CA . HIS A 1 117 ? 25.363 -15.295 -0.701 1.00 51.84 117 HIS A CA 1
ATOM 901 C C . HIS A 1 117 ? 25.363 -15.489 -2.221 1.00 51.84 117 HIS A C 1
ATOM 903 O O . HIS A 1 117 ? 24.950 -14.590 -2.961 1.00 51.84 117 HIS A O 1
ATOM 909 N N . PRO A 1 118 ? 25.811 -16.651 -2.728 1.00 62.19 118 PRO A N 1
ATOM 910 C CA . PRO A 1 118 ? 26.111 -16.822 -4.148 1.00 62.19 118 PRO A CA 1
ATOM 911 C C . PRO A 1 118 ? 24.843 -16.980 -5.004 1.00 62.19 118 PRO A C 1
ATOM 913 O O . PRO A 1 118 ? 24.913 -17.243 -6.201 1.00 62.19 118 PRO A O 1
ATOM 916 N N . ASN A 1 119 ? 23.666 -16.813 -4.396 1.00 70.50 119 ASN A N 1
ATOM 917 C CA . ASN A 1 119 ? 22.384 -17.220 -4.959 1.00 70.50 119 ASN A CA 1
ATOM 918 C C . ASN A 1 119 ? 21.515 -16.047 -5.441 1.00 70.50 119 ASN A C 1
ATOM 920 O O . ASN A 1 119 ? 20.385 -16.273 -5.874 1.00 70.50 119 ASN A O 1
ATOM 924 N N . GLY A 1 120 ? 22.001 -14.804 -5.377 1.00 84.50 120 GLY A N 1
ATOM 925 C CA . GLY A 1 120 ? 21.270 -13.655 -5.916 1.00 84.50 120 GLY A CA 1
ATOM 926 C C . GLY A 1 120 ? 21.255 -13.665 -7.444 1.00 84.50 120 GLY A C 1
ATOM 927 O O . GLY A 1 120 ? 22.316 -13.669 -8.054 1.00 84.50 120 GLY A O 1
ATOM 928 N N . LEU A 1 121 ? 20.079 -13.653 -8.076 1.00 90.62 121 LEU A N 1
ATOM 929 C CA . LEU A 1 121 ? 19.976 -13.544 -9.537 1.00 90.62 121 LEU A CA 1
ATOM 930 C C . LEU A 1 121 ? 20.428 -12.160 -10.019 1.00 90.62 121 LEU A C 1
ATOM 932 O O . LEU A 1 121 ? 20.084 -11.139 -9.424 1.00 90.62 121 LEU A O 1
ATOM 936 N N . ASP A 1 122 ? 21.147 -12.133 -11.136 1.00 93.06 122 ASP A N 1
ATOM 937 C CA . ASP A 1 122 ? 21.585 -10.911 -11.793 1.00 93.06 122 ASP A CA 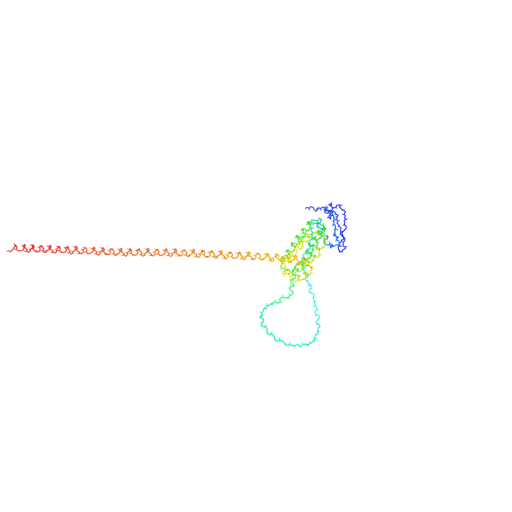1
ATOM 938 C C . ASP A 1 122 ? 20.582 -10.490 -12.878 1.00 93.06 122 ASP A C 1
ATOM 940 O O . ASP A 1 122 ? 20.433 -11.126 -13.927 1.00 93.06 122 ASP A O 1
ATOM 944 N N . TYR A 1 123 ? 19.874 -9.399 -12.595 1.00 96.12 123 TYR A N 1
ATOM 945 C CA . TYR A 1 123 ? 18.868 -8.801 -13.468 1.00 96.12 123 TYR A CA 1
ATOM 946 C C . TYR A 1 123 ? 19.419 -7.728 -14.414 1.00 96.12 123 TYR A C 1
ATOM 948 O O . TYR A 1 123 ? 18.647 -7.191 -15.208 1.00 96.12 123 TYR A O 1
ATOM 956 N N . ARG A 1 124 ? 20.725 -7.425 -14.392 1.00 96.06 124 ARG A N 1
ATOM 957 C CA . ARG A 1 124 ? 21.308 -6.333 -15.184 1.00 96.06 124 ARG A CA 1
ATOM 958 C C . ARG A 1 124 ? 20.945 -6.437 -16.664 1.00 96.06 124 ARG A C 1
ATOM 960 O O . ARG A 1 124 ? 20.368 -5.515 -17.229 1.00 96.06 124 ARG A O 1
ATOM 967 N N . ALA A 1 125 ? 21.185 -7.593 -17.282 1.00 96.56 125 ALA A N 1
ATOM 968 C CA . ALA A 1 125 ? 20.871 -7.804 -18.697 1.00 96.56 125 ALA A CA 1
ATOM 969 C C . ALA A 1 125 ? 19.370 -7.645 -19.011 1.00 96.56 125 ALA A C 1
ATOM 971 O O . ALA A 1 125 ? 19.010 -7.153 -20.081 1.00 96.56 125 ALA A O 1
ATOM 972 N N . VAL A 1 126 ? 18.496 -8.037 -18.079 1.00 97.44 126 VAL A N 1
ATOM 973 C CA . VAL A 1 126 ? 17.037 -7.911 -18.216 1.00 97.44 126 VAL A CA 1
ATOM 974 C C . VAL A 1 126 ? 16.632 -6.442 -18.222 1.00 97.44 126 VAL A C 1
ATOM 976 O O . VAL A 1 126 ? 15.936 -5.998 -19.133 1.00 97.44 126 VAL A O 1
ATOM 979 N N . PHE A 1 127 ? 17.115 -5.675 -17.244 1.00 97.94 127 PHE A N 1
ATOM 980 C CA . PHE A 1 127 ? 16.818 -4.250 -17.120 1.00 97.94 127 PHE A CA 1
ATOM 981 C C . PHE A 1 127 ? 17.286 -3.464 -18.343 1.00 97.94 127 PHE A C 1
ATOM 983 O O . PHE A 1 127 ? 16.493 -2.742 -18.949 1.00 97.94 127 PHE A O 1
ATOM 990 N N . PHE A 1 128 ? 18.538 -3.671 -18.754 1.00 97.25 128 PHE A N 1
ATOM 991 C CA . PHE A 1 128 ? 19.115 -2.988 -19.910 1.00 97.25 128 PHE A CA 1
ATOM 992 C C . PHE A 1 128 ? 18.412 -3.367 -21.211 1.00 97.25 128 PHE A C 1
ATOM 994 O O . PHE A 1 128 ? 18.165 -2.491 -22.027 1.00 97.25 128 PHE A O 1
ATOM 1001 N N . THR A 1 129 ? 17.993 -4.625 -21.387 1.00 97.38 129 THR A N 1
ATOM 1002 C CA . THR A 1 129 ? 17.224 -5.020 -22.580 1.00 97.38 129 THR A CA 1
ATOM 1003 C C . THR A 1 129 ? 15.943 -4.198 -22.715 1.00 97.38 129 THR A C 1
ATOM 1005 O O . THR A 1 129 ? 15.632 -3.716 -23.802 1.00 97.38 129 THR A O 1
ATOM 1008 N N . HIS A 1 130 ? 15.199 -4.010 -21.622 1.00 97.88 130 HIS A N 1
ATOM 1009 C CA . HIS A 1 130 ? 13.966 -3.225 -21.660 1.00 97.88 130 HIS A CA 1
ATOM 1010 C C . HIS A 1 130 ? 14.224 -1.726 -21.821 1.00 97.88 130 HIS A C 1
ATOM 1012 O O . HIS A 1 130 ? 13.483 -1.070 -22.548 1.00 97.88 130 HIS A O 1
ATOM 1018 N N . ALA A 1 131 ? 15.258 -1.189 -21.172 1.00 96.88 131 ALA A N 1
ATOM 1019 C CA . ALA A 1 131 ? 15.602 0.228 -21.255 1.00 96.88 131 ALA A CA 1
ATOM 1020 C C . ALA A 1 131 ? 16.159 0.610 -22.637 1.00 96.88 131 ALA A C 1
ATOM 1022 O O . ALA A 1 131 ? 15.682 1.565 -23.242 1.00 96.88 131 ALA A O 1
ATOM 1023 N N . GLU A 1 132 ? 17.095 -0.169 -23.183 1.00 96.12 132 GLU A N 1
ATOM 1024 C CA . GLU A 1 132 ? 17.638 0.039 -24.531 1.00 96.12 132 GLU A CA 1
ATOM 1025 C C . GLU A 1 132 ? 16.526 -0.058 -25.587 1.00 96.12 132 GLU A C 1
ATOM 1027 O O . GLU A 1 132 ? 16.426 0.789 -26.477 1.00 96.12 132 GLU A O 1
ATOM 1032 N N . LEU A 1 133 ? 15.637 -1.054 -25.465 1.00 96.56 133 LEU A N 1
ATOM 1033 C CA . LEU A 1 133 ? 14.516 -1.216 -26.389 1.00 96.56 133 LEU A CA 1
ATOM 1034 C C . LEU A 1 133 ? 13.457 -0.121 -26.220 1.00 96.56 133 LEU A C 1
ATOM 1036 O O . LEU A 1 133 ? 12.841 0.275 -27.206 1.00 96.56 133 LEU A O 1
ATOM 1040 N N . TYR A 1 134 ? 13.257 0.398 -25.004 1.00 95.56 134 TYR A N 1
ATOM 1041 C CA . TYR A 1 134 ? 12.431 1.583 -24.763 1.00 95.56 134 TYR A CA 1
ATOM 1042 C C . TYR A 1 134 ? 12.993 2.785 -25.527 1.00 95.56 134 TYR A C 1
ATOM 1044 O O . TYR A 1 134 ? 12.270 3.382 -26.323 1.00 95.56 134 TYR A O 1
ATOM 1052 N N . VAL A 1 135 ? 14.284 3.094 -25.359 1.00 93.38 135 VAL A N 1
ATOM 1053 C CA . VAL A 1 135 ? 14.942 4.215 -26.051 1.00 93.38 135 VAL A CA 1
ATOM 1054 C C . VAL A 1 135 ? 14.826 4.049 -27.569 1.00 93.38 135 VAL A C 1
ATOM 1056 O O . VAL A 1 135 ? 14.359 4.963 -28.246 1.00 93.38 135 VAL A O 1
ATOM 1059 N N . LEU A 1 136 ? 15.136 2.864 -28.106 1.00 93.25 136 LEU A N 1
ATOM 1060 C CA . LEU A 1 136 ? 14.988 2.577 -29.537 1.00 93.25 136 LEU A CA 1
ATOM 1061 C C . LEU A 1 136 ? 13.531 2.702 -30.013 1.00 93.25 136 LEU A C 1
ATOM 1063 O O . LEU A 1 136 ? 13.254 3.244 -31.078 1.00 93.25 136 LEU A O 1
ATOM 1067 N N . SER A 1 137 ? 12.562 2.228 -29.232 1.00 92.88 137 SER A N 1
ATOM 1068 C CA . SER A 1 137 ? 11.151 2.339 -29.610 1.00 92.88 137 SER A CA 1
ATOM 1069 C C . SER A 1 137 ? 10.667 3.786 -29.672 1.00 92.88 137 SER A C 1
ATOM 1071 O O . SER A 1 137 ? 9.858 4.111 -30.543 1.00 92.88 137 SER A O 1
ATOM 1073 N N . GLN A 1 138 ? 11.207 4.662 -28.818 1.00 90.56 138 GLN A N 1
ATOM 1074 C CA . GLN A 1 138 ? 10.904 6.089 -28.837 1.00 90.56 138 GLN A CA 1
ATOM 1075 C C . GLN A 1 138 ? 11.498 6.780 -30.060 1.00 90.56 138 GLN A C 1
ATOM 1077 O O . GLN A 1 138 ? 10.780 7.503 -30.754 1.00 90.56 138 GLN A O 1
ATOM 1082 N N . THR A 1 139 ? 12.761 6.500 -30.393 1.00 89.19 139 THR A N 1
ATOM 1083 C CA . THR A 1 139 ? 13.402 7.075 -31.589 1.00 89.19 139 THR A CA 1
ATOM 1084 C C . THR A 1 139 ? 12.690 6.646 -32.872 1.00 89.19 139 THR A C 1
ATOM 1086 O O . THR A 1 139 ? 12.533 7.444 -33.792 1.00 89.19 139 THR A O 1
ATOM 1089 N N . GLN A 1 140 ? 12.147 5.426 -32.900 1.00 89.88 140 GLN A N 1
ATOM 1090 C CA . GLN A 1 140 ? 11.334 4.909 -34.007 1.00 89.88 140 GLN A CA 1
ATOM 1091 C C . GLN A 1 140 ? 9.832 5.250 -33.896 1.00 89.88 140 GLN A C 1
ATOM 1093 O O . GLN A 1 140 ? 9.030 4.798 -34.719 1.00 89.88 140 GLN A O 1
ATOM 1098 N N . ARG A 1 141 ? 9.419 6.030 -32.883 1.00 89.88 141 ARG A N 1
ATOM 1099 C CA . ARG A 1 141 ? 8.029 6.467 -32.626 1.00 89.88 141 ARG A CA 1
ATOM 1100 C C . ARG A 1 141 ? 7.016 5.313 -32.553 1.00 89.88 141 ARG A C 1
ATOM 1102 O O . ARG A 1 141 ? 5.886 5.410 -33.044 1.00 89.88 141 ARG A O 1
ATOM 1109 N N . ARG A 1 142 ? 7.407 4.198 -31.932 1.00 91.69 142 ARG A N 1
ATOM 1110 C CA . ARG A 1 142 ? 6.591 2.987 -31.738 1.00 91.69 142 ARG A CA 1
ATOM 1111 C C . ARG A 1 142 ? 6.006 2.941 -30.324 1.00 91.69 142 ARG A C 1
ATOM 1113 O O . ARG A 1 142 ? 6.397 2.111 -29.511 1.00 91.69 142 ARG A O 1
ATOM 1120 N N . SER A 1 143 ? 5.004 3.781 -30.059 1.00 92.00 143 SER A N 1
ATOM 1121 C CA . SER A 1 143 ? 4.390 3.933 -28.726 1.00 92.00 143 SER A CA 1
ATOM 1122 C C . SER A 1 143 ? 3.881 2.630 -28.091 1.00 92.00 143 SER A C 1
ATOM 1124 O O . SER A 1 143 ? 3.969 2.460 -26.876 1.00 92.00 143 SER A O 1
ATOM 1126 N N . SER A 1 144 ? 3.379 1.682 -28.887 1.00 94.81 144 SER A N 1
ATOM 1127 C CA . SER A 1 144 ? 2.943 0.372 -28.386 1.00 94.81 144 SER A CA 1
ATOM 1128 C C . SER A 1 144 ? 4.104 -0.463 -27.836 1.00 94.81 144 SER A C 1
ATOM 1130 O O . SER A 1 144 ? 3.947 -1.126 -26.811 1.00 94.81 144 SER A O 1
ATOM 1132 N N . LEU A 1 145 ? 5.274 -0.403 -28.482 1.00 95.44 145 LEU A N 1
ATOM 1133 C CA . LEU A 1 145 ? 6.491 -1.044 -27.989 1.00 95.44 145 LEU A CA 1
ATOM 1134 C C . LEU A 1 145 ? 7.031 -0.304 -26.767 1.00 95.44 145 LEU A C 1
ATOM 1136 O O . LEU A 1 145 ? 7.346 -0.951 -25.775 1.00 95.44 145 LEU A O 1
ATOM 1140 N N . THR A 1 146 ? 7.051 1.030 -26.802 1.00 94.75 146 THR A N 1
ATOM 1141 C CA . THR A 1 146 ? 7.434 1.874 -25.662 1.00 94.75 146 THR A CA 1
ATOM 1142 C C . THR A 1 146 ? 6.688 1.458 -24.391 1.00 94.75 146 THR A C 1
ATOM 1144 O O . THR A 1 146 ? 7.302 1.137 -23.371 1.00 94.75 146 THR A O 1
ATOM 1147 N N . ALA A 1 147 ? 5.354 1.395 -24.462 1.00 95.88 147 ALA A N 1
ATOM 1148 C CA . ALA A 1 147 ? 4.513 1.013 -23.333 1.00 95.88 147 ALA A CA 1
ATOM 1149 C C . ALA A 1 147 ? 4.771 -0.435 -22.878 1.00 95.88 147 ALA A C 1
ATOM 1151 O O . ALA A 1 147 ? 4.819 -0.711 -21.676 1.00 95.88 147 ALA A O 1
ATOM 1152 N N . LEU A 1 148 ? 4.971 -1.364 -23.821 1.00 97.06 148 LEU A N 1
ATOM 1153 C CA . LEU A 1 148 ? 5.305 -2.757 -23.516 1.00 97.06 148 LEU A CA 1
ATOM 1154 C C . LEU A 1 148 ? 6.650 -2.869 -22.780 1.00 97.06 148 LEU A C 1
ATOM 1156 O O . LEU A 1 148 ? 6.733 -3.576 -21.776 1.00 97.06 148 LEU A O 1
ATOM 1160 N N . CYS A 1 149 ? 7.684 -2.158 -23.238 1.00 97.56 149 CYS A N 1
ATOM 1161 C CA . CYS A 1 149 ? 8.995 -2.099 -22.592 1.00 97.56 149 CYS A CA 1
ATOM 1162 C C . CYS A 1 149 ? 8.907 -1.558 -21.170 1.00 97.56 149 CYS A C 1
ATOM 1164 O O . CYS A 1 149 ? 9.429 -2.190 -20.254 1.00 97.56 149 CYS A O 1
ATOM 1166 N N . LEU A 1 150 ? 8.185 -0.455 -20.967 1.00 96.75 150 LEU A N 1
ATOM 1167 C CA . LEU A 1 150 ? 8.021 0.143 -19.644 1.00 96.75 150 LEU A CA 1
ATOM 1168 C C . LEU A 1 150 ? 7.295 -0.802 -18.672 1.00 96.75 150 LEU A C 1
ATOM 1170 O O . LEU A 1 150 ? 7.725 -0.984 -17.534 1.00 96.75 150 LEU A O 1
ATOM 1174 N N . ASN A 1 151 ? 6.223 -1.459 -19.128 1.00 97.56 151 ASN A N 1
ATOM 1175 C CA . ASN A 1 151 ? 5.478 -2.419 -18.311 1.00 97.56 151 ASN A CA 1
ATOM 1176 C C . ASN A 1 151 ? 6.309 -3.662 -17.964 1.00 97.56 151 ASN A C 1
ATOM 1178 O O . ASN A 1 151 ? 6.259 -4.137 -16.828 1.00 97.56 151 ASN A O 1
ATOM 1182 N N . ARG A 1 152 ? 7.098 -4.176 -18.914 1.00 97.88 152 ARG A N 1
ATOM 1183 C CA . ARG A 1 152 ? 7.993 -5.315 -18.668 1.00 97.88 152 ARG A CA 1
ATOM 1184 C C . ARG A 1 152 ? 9.149 -4.957 -17.747 1.00 97.88 152 ARG A C 1
ATOM 1186 O O . ARG A 1 152 ? 9.450 -5.742 -16.853 1.00 97.88 152 ARG A O 1
ATOM 1193 N N . LEU A 1 153 ? 9.726 -3.765 -17.895 1.00 98.06 153 LEU A N 1
ATOM 1194 C CA . LEU A 1 153 ? 10.741 -3.263 -16.974 1.00 98.06 153 LEU A CA 1
ATOM 1195 C C . LEU A 1 153 ? 10.184 -3.139 -15.555 1.00 98.06 153 LEU A C 1
ATOM 1197 O O . LEU A 1 153 ? 10.817 -3.621 -14.622 1.00 98.06 153 LEU A O 1
ATOM 1201 N N . ARG A 1 154 ? 8.979 -2.576 -15.389 1.00 98.00 154 ARG A N 1
ATOM 1202 C CA . ARG A 1 154 ? 8.302 -2.514 -14.084 1.00 98.00 154 ARG A CA 1
ATOM 1203 C C . ARG A 1 154 ? 8.131 -3.908 -13.476 1.00 98.00 154 ARG A C 1
ATOM 1205 O O . ARG A 1 154 ? 8.504 -4.117 -12.329 1.00 98.00 154 ARG A O 1
ATOM 1212 N N . GLY A 1 155 ? 7.648 -4.875 -14.259 1.00 97.44 155 GLY A N 1
ATOM 1213 C CA . GLY A 1 155 ? 7.525 -6.263 -13.810 1.00 97.44 155 GLY A CA 1
ATOM 1214 C C . GLY A 1 155 ? 8.868 -6.892 -13.421 1.00 97.44 155 GLY A C 1
ATOM 1215 O O . GLY A 1 155 ? 8.951 -7.587 -12.412 1.00 97.44 155 GLY A O 1
ATOM 1216 N N . ALA A 1 156 ? 9.933 -6.628 -14.183 1.00 97.31 156 ALA A N 1
ATOM 1217 C CA . ALA A 1 156 ? 11.278 -7.105 -13.874 1.00 97.31 156 ALA A CA 1
ATOM 1218 C C . ALA A 1 156 ? 11.829 -6.486 -12.579 1.00 97.31 156 ALA A C 1
ATOM 1220 O O . ALA A 1 156 ? 12.386 -7.213 -11.756 1.00 97.31 156 ALA A O 1
ATOM 1221 N N . LEU A 1 157 ? 11.638 -5.177 -12.378 1.00 97.31 157 LEU A N 1
ATOM 1222 C CA . LEU A 1 157 ? 12.007 -4.470 -11.149 1.00 97.31 157 LEU A CA 1
ATOM 1223 C C . LEU A 1 157 ? 11.249 -5.040 -9.946 1.00 97.31 157 LEU A C 1
ATOM 1225 O O . LEU A 1 157 ? 11.877 -5.378 -8.949 1.00 97.31 157 LEU A O 1
ATOM 1229 N N . ASP A 1 158 ? 9.936 -5.251 -10.066 1.00 96.88 158 ASP A N 1
ATOM 1230 C CA . ASP A 1 158 ? 9.110 -5.835 -9.003 1.00 96.88 158 ASP A CA 1
ATOM 1231 C C . ASP A 1 158 ? 9.530 -7.269 -8.649 1.00 96.88 158 ASP A C 1
ATOM 1233 O O . ASP A 1 158 ? 9.524 -7.649 -7.477 1.00 96.88 158 ASP A O 1
ATOM 1237 N N . MET A 1 159 ? 9.880 -8.090 -9.645 1.00 95.38 159 MET A N 1
ATOM 1238 C CA . MET A 1 159 ? 10.363 -9.456 -9.414 1.00 95.38 159 MET A CA 1
ATOM 1239 C C . MET A 1 159 ? 11.723 -9.459 -8.712 1.00 95.38 159 MET A C 1
ATOM 1241 O O . MET A 1 159 ? 11.914 -10.205 -7.750 1.00 95.38 159 MET A O 1
ATOM 1245 N N . ALA A 1 160 ? 12.651 -8.608 -9.152 1.00 94.94 160 ALA A N 1
ATOM 1246 C CA . ALA A 1 160 ? 13.969 -8.483 -8.542 1.00 94.94 160 ALA A CA 1
ATOM 1247 C C . ALA A 1 160 ? 13.883 -7.927 -7.108 1.00 94.94 160 ALA A C 1
ATOM 1249 O O . ALA A 1 160 ? 14.500 -8.477 -6.196 1.00 94.94 160 ALA A O 1
ATOM 1250 N N . ALA A 1 161 ? 13.033 -6.921 -6.888 1.00 94.38 161 ALA A N 1
ATOM 1251 C CA . ALA A 1 161 ? 12.761 -6.323 -5.584 1.00 94.38 161 ALA A CA 1
ATOM 1252 C C . ALA A 1 161 ? 12.027 -7.262 -4.617 1.00 94.38 161 ALA A C 1
ATOM 1254 O O . ALA A 1 161 ? 11.985 -6.990 -3.427 1.00 94.38 161 ALA A O 1
ATOM 1255 N N . LYS A 1 162 ? 11.425 -8.364 -5.079 1.00 94.19 162 LYS A N 1
ATOM 1256 C CA . LYS A 1 162 ? 10.792 -9.378 -4.211 1.00 94.19 162 LYS A CA 1
ATOM 1257 C C . LYS A 1 162 ? 11.673 -10.602 -3.979 1.00 94.19 162 LYS A C 1
ATOM 1259 O O . LYS A 1 162 ? 11.304 -11.459 -3.179 1.00 94.19 162 LYS A O 1
ATOM 1264 N N . ALA A 1 163 ? 12.828 -10.696 -4.640 1.00 91.31 163 ALA A N 1
ATOM 1265 C CA . ALA A 1 163 ? 13.734 -11.819 -4.455 1.00 91.31 163 ALA A CA 1
ATOM 1266 C C . ALA A 1 163 ? 14.235 -11.880 -2.993 1.00 91.31 163 ALA A C 1
ATOM 1268 O O . ALA A 1 163 ? 14.507 -10.831 -2.400 1.00 91.31 163 ALA A O 1
ATOM 1269 N N . PRO A 1 164 ? 14.357 -13.085 -2.399 1.00 82.19 164 PRO A N 1
ATOM 1270 C CA . PRO A 1 164 ? 14.763 -13.257 -1.000 1.00 82.19 164 PRO A CA 1
ATOM 1271 C C . PRO A 1 164 ? 16.234 -12.895 -0.754 1.00 82.19 164 PRO A C 1
ATOM 1273 O O . PRO A 1 164 ? 16.596 -12.519 0.353 1.00 82.19 164 PRO A O 1
ATOM 1276 N N . VAL A 1 165 ? 17.077 -12.989 -1.786 1.00 80.12 165 VAL A N 1
ATOM 1277 C CA . VAL A 1 165 ? 18.513 -12.692 -1.739 1.00 80.12 165 VAL A CA 1
ATOM 1278 C C . VAL A 1 165 ? 18.796 -11.633 -2.802 1.00 80.12 165 VAL A C 1
ATOM 1280 O O . VAL A 1 165 ? 18.655 -11.908 -3.996 1.00 80.12 165 VAL A O 1
ATOM 1283 N N . ARG A 1 166 ? 19.156 -10.414 -2.371 1.00 82.69 166 ARG A N 1
ATOM 1284 C CA . ARG A 1 166 ? 19.300 -9.225 -3.241 1.00 82.69 166 ARG A CA 1
ATOM 1285 C C . ARG A 1 166 ? 20.702 -8.592 -3.279 1.00 82.69 166 ARG A C 1
ATOM 1287 O O . ARG A 1 166 ? 20.793 -7.373 -3.387 1.00 82.69 166 ARG A O 1
ATOM 1294 N N . PRO A 1 167 ? 21.805 -9.355 -3.264 1.00 76.94 167 PRO A N 1
ATOM 1295 C CA . PRO A 1 167 ? 23.145 -8.778 -3.149 1.00 76.94 167 PRO A CA 1
ATOM 1296 C C . PRO A 1 167 ? 23.519 -7.867 -4.328 1.00 76.94 167 PRO A C 1
ATOM 1298 O O . PRO A 1 167 ? 24.451 -7.087 -4.220 1.00 76.94 167 PRO A O 1
ATOM 1301 N N . ARG A 1 168 ? 22.812 -7.960 -5.464 1.00 89.88 168 ARG A N 1
ATOM 1302 C CA . ARG A 1 168 ? 23.092 -7.175 -6.678 1.00 89.88 168 ARG A CA 1
ATOM 1303 C C . ARG A 1 168 ? 21.958 -6.258 -7.111 1.00 89.88 168 ARG A C 1
ATOM 1305 O O . ARG A 1 168 ? 22.073 -5.611 -8.145 1.00 89.88 168 ARG A O 1
ATOM 1312 N N . PHE A 1 169 ? 20.845 -6.219 -6.377 1.00 94.44 169 PHE A N 1
ATOM 1313 C CA . PHE A 1 169 ? 19.700 -5.419 -6.811 1.00 94.44 169 PHE A CA 1
ATOM 1314 C C . PHE A 1 169 ? 20.038 -3.923 -6.826 1.00 94.44 169 PHE A C 1
ATOM 1316 O O . PHE A 1 169 ? 19.787 -3.268 -7.834 1.00 94.44 169 PHE A O 1
ATOM 1323 N N . ALA A 1 170 ? 20.675 -3.423 -5.762 1.00 94.75 170 ALA A N 1
ATOM 1324 C CA . ALA A 1 170 ? 21.098 -2.029 -5.642 1.00 94.75 170 ALA A CA 1
ATOM 1325 C C . ALA A 1 170 ? 22.075 -1.616 -6.757 1.00 94.75 170 ALA A C 1
ATOM 1327 O O . ALA A 1 170 ? 21.798 -0.666 -7.489 1.00 94.75 170 ALA A O 1
ATOM 1328 N N . SER A 1 171 ? 23.138 -2.396 -6.976 1.00 95.00 171 SER A N 1
ATOM 1329 C CA . SER A 1 171 ? 24.091 -2.179 -8.073 1.00 95.00 171 SER A CA 1
ATOM 1330 C C . SER A 1 171 ? 23.425 -2.222 -9.456 1.00 95.00 171 SER A C 1
ATOM 1332 O O . SER A 1 171 ? 23.619 -1.307 -10.253 1.00 95.00 171 SER A O 1
ATOM 1334 N N . ASN A 1 172 ? 22.567 -3.211 -9.731 1.00 96.06 172 ASN A N 1
ATOM 1335 C CA . ASN A 1 172 ? 21.863 -3.310 -11.014 1.00 96.06 172 ASN A CA 1
ATOM 1336 C C . ASN A 1 172 ? 20.904 -2.136 -11.255 1.00 96.06 172 ASN A C 1
ATOM 1338 O O . ASN A 1 172 ? 20.739 -1.696 -12.394 1.00 96.06 172 ASN A O 1
ATOM 1342 N N . LEU A 1 173 ? 20.249 -1.650 -10.198 1.00 97.00 173 LEU A N 1
ATOM 1343 C CA . LEU A 1 173 ? 19.356 -0.497 -10.256 1.00 97.00 173 LEU A CA 1
ATOM 1344 C C . LEU A 1 173 ? 20.136 0.815 -10.417 1.00 97.00 173 LEU A C 1
ATOM 1346 O O . LEU A 1 173 ? 19.699 1.691 -11.160 1.00 97.00 173 LEU A O 1
ATOM 1350 N N . SER A 1 174 ? 21.303 0.929 -9.782 1.00 96.25 174 SER A N 1
ATOM 1351 C CA . SER A 1 174 ? 22.231 2.049 -9.965 1.00 96.25 174 SER A CA 1
ATOM 1352 C C . SER A 1 174 ? 22.734 2.127 -11.409 1.00 96.25 174 SER A C 1
ATOM 1354 O O . SER A 1 174 ? 22.596 3.166 -12.052 1.00 96.25 174 SER A O 1
ATOM 1356 N N . ASP A 1 175 ? 23.204 1.007 -11.966 1.00 96.38 175 ASP A N 1
ATOM 1357 C CA . ASP A 1 175 ? 23.630 0.919 -13.367 1.00 96.38 175 ASP A CA 1
ATOM 1358 C C . ASP A 1 175 ? 22.496 1.309 -14.328 1.00 96.38 175 ASP A C 1
ATOM 1360 O O . ASP A 1 175 ? 22.719 2.010 -15.317 1.00 96.38 175 ASP A O 1
ATOM 1364 N N . LEU A 1 176 ? 21.266 0.875 -14.033 1.00 97.00 176 LEU A N 1
ATOM 1365 C CA . LEU A 1 176 ? 20.089 1.238 -14.815 1.00 97.00 176 LEU A CA 1
ATOM 1366 C C . LEU A 1 176 ? 19.783 2.741 -14.727 1.00 97.00 176 LEU A C 1
ATOM 1368 O O . LEU A 1 176 ? 19.491 3.349 -15.754 1.00 97.00 176 LEU A O 1
ATOM 1372 N N . LEU A 1 177 ? 19.849 3.350 -13.538 1.00 95.81 177 LEU A N 1
ATOM 1373 C CA . LEU A 1 177 ? 19.679 4.798 -13.375 1.00 95.81 177 LEU A CA 1
ATOM 1374 C C . LEU A 1 177 ? 20.703 5.570 -14.204 1.00 95.81 177 LEU A C 1
ATOM 1376 O O . LEU A 1 177 ? 20.320 6.443 -14.980 1.00 95.81 177 LEU A O 1
ATOM 1380 N N . LEU A 1 178 ? 21.984 5.223 -14.072 1.00 94.88 178 LEU A N 1
ATOM 1381 C CA . LEU A 1 178 ? 23.066 5.850 -14.831 1.00 94.88 178 LEU A CA 1
ATOM 1382 C C . LEU A 1 178 ? 22.786 5.786 -16.331 1.00 94.88 178 LEU A C 1
ATOM 1384 O O . LEU A 1 178 ? 22.780 6.816 -17.003 1.00 94.88 178 LEU A O 1
ATOM 1388 N N . TYR A 1 179 ? 22.447 4.592 -16.821 1.00 94.94 179 TYR A N 1
ATOM 1389 C CA . TYR A 1 179 ? 22.103 4.380 -18.219 1.00 94.94 179 TYR A CA 1
ATOM 1390 C C . TYR A 1 179 ? 20.947 5.281 -18.674 1.00 94.94 179 TYR A C 1
ATOM 1392 O O . TYR A 1 179 ? 21.064 5.965 -19.692 1.00 94.94 179 TYR A O 1
ATOM 1400 N N . VAL A 1 180 ? 19.842 5.314 -17.922 1.00 94.38 180 VAL A N 1
ATOM 1401 C CA . VAL A 1 180 ? 18.639 6.069 -18.299 1.00 94.38 180 VAL A CA 1
ATOM 1402 C C . VAL A 1 180 ? 18.921 7.565 -18.408 1.00 94.38 180 VAL A C 1
ATOM 1404 O O . VAL A 1 180 ? 18.478 8.178 -19.374 1.00 94.38 180 VAL A O 1
ATOM 1407 N N . TYR A 1 181 ? 19.666 8.148 -17.469 1.00 92.75 181 TYR A N 1
ATOM 1408 C CA . TYR A 1 181 ? 19.962 9.586 -17.481 1.00 92.75 181 TYR A CA 1
ATOM 1409 C C . TYR A 1 181 ? 21.059 9.977 -18.476 1.00 92.75 181 TYR A C 1
ATOM 1411 O O . TYR A 1 181 ? 21.046 11.096 -18.991 1.00 92.75 181 TYR A O 1
ATOM 1419 N N . GLU A 1 182 ? 21.987 9.070 -18.783 1.00 91.25 182 GLU A N 1
ATOM 1420 C CA . GLU A 1 182 ? 22.979 9.279 -19.840 1.00 91.25 182 GLU A CA 1
ATOM 1421 C C . GLU A 1 182 ? 22.316 9.286 -21.228 1.00 91.25 182 GLU A C 1
ATOM 1423 O O . GLU A 1 182 ? 22.638 10.121 -22.073 1.00 91.25 182 GLU A O 1
ATOM 1428 N N . HIS A 1 183 ? 21.324 8.416 -21.443 1.00 88.50 183 HIS A N 1
ATOM 1429 C CA . HIS A 1 183 ? 20.696 8.213 -22.753 1.00 88.50 183 HIS A CA 1
ATOM 1430 C C . HIS A 1 183 ? 19.391 9.003 -22.951 1.00 88.50 183 HIS A C 1
ATOM 1432 O O . HIS A 1 183 ? 18.880 9.065 -24.068 1.00 88.50 183 HIS A O 1
ATOM 1438 N N . SER A 1 184 ? 18.858 9.653 -21.912 1.00 78.19 184 SER A N 1
ATOM 1439 C CA . SER A 1 184 ? 17.666 10.509 -22.010 1.00 78.19 184 SER A CA 1
ATOM 1440 C C . SER A 1 184 ? 17.933 11.892 -22.610 1.00 78.19 184 SER A C 1
ATOM 1442 O O . SER A 1 184 ? 16.994 12.547 -23.044 1.00 78.19 184 SER A O 1
ATOM 1444 N N . ASN A 1 185 ? 19.194 12.342 -22.640 1.00 65.75 185 ASN A N 1
ATOM 1445 C CA . ASN A 1 185 ? 19.583 13.673 -23.133 1.00 65.75 185 ASN A CA 1
ATOM 1446 C C . ASN A 1 185 ? 19.847 13.718 -24.644 1.00 65.75 185 ASN A C 1
ATOM 1448 O O . ASN A 1 185 ? 20.229 14.762 -25.177 1.00 65.75 185 ASN A O 1
ATOM 1452 N N . VAL A 1 186 ? 19.672 12.601 -25.354 1.00 63.41 186 VAL A N 1
ATOM 1453 C CA . VAL A 1 186 ? 19.710 12.599 -26.817 1.00 63.41 186 VAL A CA 1
ATOM 1454 C C . VAL A 1 186 ? 18.474 13.376 -27.268 1.00 63.41 186 VAL A C 1
ATOM 1456 O O . VAL A 1 186 ? 17.382 12.818 -27.240 1.00 63.41 186 VAL A O 1
ATOM 1459 N N . GLY A 1 187 ? 18.646 14.670 -27.584 1.00 58.06 187 GLY A N 1
ATOM 1460 C CA . GLY A 1 187 ? 17.625 15.714 -27.810 1.00 58.06 187 GLY A CA 1
ATOM 1461 C C . GLY A 1 187 ? 16.652 15.483 -28.974 1.00 58.06 187 GLY A C 1
ATOM 1462 O O . GLY A 1 187 ? 16.435 16.357 -29.806 1.00 58.06 187 GLY A O 1
ATOM 1463 N N . LEU A 1 188 ? 16.096 14.281 -29.044 1.00 55.94 188 LEU A N 1
ATOM 1464 C CA . LEU A 1 188 ? 15.226 13.738 -30.078 1.00 55.94 188 LEU A CA 1
ATOM 1465 C C . LEU A 1 188 ? 13.861 13.324 -29.518 1.00 55.94 188 LEU A C 1
ATOM 1467 O O . LEU A 1 188 ? 12.971 12.954 -30.283 1.00 55.94 188 LEU A O 1
ATOM 1471 N N . ILE A 1 189 ? 13.689 13.373 -28.197 1.00 57.59 189 ILE A N 1
ATOM 1472 C CA . ILE A 1 189 ? 12.469 12.964 -27.509 1.00 57.59 189 ILE A CA 1
ATOM 1473 C C . ILE A 1 189 ? 11.823 14.225 -26.935 1.00 57.59 189 ILE A C 1
ATOM 1475 O O . ILE A 1 189 ? 12.497 15.024 -26.297 1.00 57.59 189 ILE A O 1
ATOM 1479 N N . ASP A 1 190 ? 10.529 14.407 -27.202 1.00 63.47 190 ASP A N 1
ATOM 1480 C CA . ASP A 1 190 ? 9.686 15.397 -26.523 1.00 63.47 190 ASP A CA 1
ATOM 1481 C C . ASP A 1 190 ? 9.906 15.270 -25.008 1.00 63.47 190 ASP A C 1
ATOM 1483 O O . ASP A 1 190 ? 9.826 14.148 -24.493 1.00 63.47 190 ASP A O 1
ATOM 1487 N N . ASP A 1 191 ? 10.207 16.377 -24.317 1.00 63.44 191 ASP A N 1
ATOM 1488 C CA . ASP A 1 191 ? 10.600 16.400 -22.897 1.00 63.44 191 ASP A CA 1
ATOM 1489 C C . ASP A 1 191 ? 9.676 15.503 -22.053 1.00 63.44 191 ASP A C 1
ATOM 1491 O O . ASP A 1 191 ? 10.121 14.749 -21.190 1.00 63.44 191 ASP A O 1
ATOM 1495 N N . GLN A 1 192 ? 8.388 15.457 -22.410 1.00 68.38 192 GLN A N 1
ATOM 1496 C CA . GLN A 1 192 ? 7.362 14.672 -21.737 1.00 68.38 192 GLN A CA 1
ATOM 1497 C C . GLN A 1 192 ? 7.565 13.139 -21.741 1.00 68.38 192 GLN A C 1
ATOM 1499 O O . GLN A 1 192 ? 7.107 12.482 -20.806 1.00 68.38 192 GLN A O 1
ATOM 1504 N N . GLN A 1 193 ? 8.205 12.541 -22.754 1.00 65.56 193 GLN A N 1
ATOM 1505 C CA . GLN A 1 193 ? 8.286 11.075 -22.921 1.00 65.56 193 GLN A CA 1
ATOM 1506 C C . GLN A 1 193 ? 9.557 10.436 -22.342 1.00 65.56 193 GLN A C 1
ATOM 1508 O O . GLN A 1 193 ? 9.536 9.264 -21.950 1.00 65.56 193 GLN A O 1
ATOM 1513 N N . ALA A 1 194 ? 10.667 11.173 -22.260 1.00 72.50 194 ALA A N 1
ATOM 1514 C CA . ALA A 1 194 ? 11.857 10.700 -21.546 1.00 72.50 194 ALA A CA 1
ATOM 1515 C C . ALA A 1 194 ? 11.571 10.548 -20.037 1.00 72.50 194 ALA A C 1
ATOM 1517 O O . ALA A 1 194 ? 12.136 9.674 -19.371 1.00 72.50 194 ALA A O 1
ATOM 1518 N N . HIS A 1 195 ? 10.608 11.326 -19.532 1.00 85.44 195 HIS A N 1
ATOM 1519 C CA . HIS A 1 195 ? 10.192 11.312 -18.139 1.00 85.44 195 HIS A CA 1
ATOM 1520 C C . HIS A 1 195 ? 9.609 9.980 -17.668 1.00 85.44 195 HIS A C 1
ATOM 1522 O O . HIS A 1 195 ? 9.847 9.623 -16.524 1.00 85.44 195 HIS A O 1
ATOM 1528 N N . ASP A 1 196 ? 8.896 9.199 -18.484 1.00 92.69 196 ASP A N 1
ATOM 1529 C CA . ASP A 1 196 ? 8.240 7.983 -17.970 1.00 92.69 196 ASP A CA 1
ATOM 1530 C C . ASP A 1 196 ? 9.241 6.913 -17.506 1.00 92.69 196 ASP A C 1
ATOM 1532 O O . ASP A 1 196 ? 9.051 6.291 -16.456 1.00 92.69 196 ASP A O 1
ATOM 1536 N N . LEU A 1 197 ? 10.332 6.717 -18.257 1.00 95.00 197 LEU A N 1
ATOM 1537 C CA . LEU A 1 197 ? 11.395 5.783 -17.879 1.00 95.00 197 LEU A CA 1
ATOM 1538 C C . LEU A 1 197 ? 12.208 6.319 -16.694 1.00 95.00 197 LEU A C 1
ATOM 1540 O O . LEU A 1 197 ? 12.455 5.574 -15.746 1.00 95.00 197 LEU A O 1
ATOM 1544 N N . GLN A 1 198 ? 12.572 7.606 -16.717 1.00 94.69 198 GLN A N 1
ATOM 1545 C CA . GLN A 1 198 ? 13.264 8.267 -15.605 1.00 94.69 198 GLN A CA 1
ATOM 1546 C C . GLN A 1 198 ? 12.454 8.174 -14.311 1.00 94.69 198 GLN A C 1
ATOM 1548 O O . GLN A 1 198 ? 12.985 7.708 -13.308 1.00 94.69 198 GLN A O 1
ATOM 1553 N N . ASN A 1 199 ? 11.167 8.529 -14.356 1.00 95.00 199 ASN A N 1
ATOM 1554 C CA . ASN A 1 199 ? 10.236 8.475 -13.230 1.00 95.00 199 ASN A CA 1
ATOM 1555 C C . ASN A 1 199 ? 10.079 7.049 -12.696 1.00 95.00 199 ASN A C 1
ATOM 1557 O O . ASN A 1 199 ? 10.050 6.840 -11.485 1.00 95.00 199 ASN A O 1
ATOM 1561 N N . LEU A 1 200 ? 9.977 6.048 -13.580 1.00 96.88 200 LEU A N 1
ATOM 1562 C CA . LEU A 1 200 ? 9.868 4.654 -13.151 1.00 96.88 200 LEU A CA 1
ATOM 1563 C C . LEU A 1 200 ? 11.102 4.225 -12.352 1.00 96.88 200 LEU A C 1
ATOM 1565 O O . LEU A 1 200 ? 10.970 3.656 -11.265 1.00 96.88 200 LEU A O 1
ATOM 1569 N N . VAL A 1 201 ? 12.294 4.474 -12.895 1.00 96.81 201 VAL A N 1
ATOM 1570 C CA . VAL A 1 201 ? 13.539 4.008 -12.281 1.00 96.81 201 VAL A CA 1
ATOM 1571 C C . VAL A 1 201 ? 13.888 4.847 -11.046 1.00 96.81 201 VAL A C 1
ATOM 1573 O O . VAL A 1 201 ? 14.287 4.270 -10.036 1.00 96.81 201 VAL A O 1
ATOM 1576 N N . SER A 1 202 ? 13.660 6.165 -11.057 1.00 96.19 202 SER A N 1
ATOM 1577 C CA . SER A 1 202 ? 13.872 7.032 -9.887 1.00 96.19 202 SER A CA 1
ATOM 1578 C C . SER A 1 202 ? 12.913 6.697 -8.747 1.00 96.19 202 SER A C 1
ATOM 1580 O O . SER A 1 202 ? 13.348 6.585 -7.602 1.00 96.19 202 SER A O 1
ATOM 1582 N N . SER A 1 203 ? 11.635 6.433 -9.038 1.00 96.81 203 SER A N 1
ATOM 1583 C CA . SER A 1 203 ? 10.672 6.022 -8.012 1.00 96.81 203 SER A CA 1
ATOM 1584 C C . SER A 1 203 ? 11.015 4.647 -7.430 1.00 96.81 203 SER A C 1
ATOM 1586 O O . SER A 1 203 ? 10.866 4.426 -6.224 1.00 96.81 203 SER A O 1
ATOM 1588 N N . CYS A 1 204 ? 11.535 3.729 -8.258 1.00 97.25 204 CYS A N 1
ATOM 1589 C CA . CYS A 1 204 ? 12.052 2.441 -7.796 1.00 97.25 204 CYS A CA 1
ATOM 1590 C C . CYS A 1 204 ? 13.291 2.608 -6.906 1.00 97.25 204 CYS A C 1
ATOM 1592 O O . CYS A 1 204 ? 13.331 2.064 -5.805 1.00 97.25 204 CYS A O 1
ATOM 1594 N N . ALA A 1 205 ? 14.257 3.428 -7.310 1.00 96.62 205 ALA A N 1
ATOM 1595 C CA . ALA A 1 205 ? 15.428 3.729 -6.492 1.00 96.62 205 ALA A CA 1
ATOM 1596 C C . ALA A 1 205 ? 15.047 4.396 -5.164 1.00 96.62 205 ALA A C 1
ATOM 1598 O O . ALA A 1 205 ? 15.558 4.018 -4.114 1.00 96.62 205 ALA A O 1
ATOM 1599 N N . ALA A 1 206 ? 14.061 5.295 -5.167 1.00 96.50 206 ALA A N 1
ATOM 1600 C CA . ALA A 1 206 ? 13.536 5.898 -3.948 1.00 96.50 206 ALA A CA 1
ATOM 1601 C C . ALA A 1 206 ? 12.843 4.879 -3.013 1.00 96.50 206 ALA A C 1
ATOM 1603 O O . ALA A 1 206 ? 12.855 5.076 -1.797 1.00 96.50 206 ALA A O 1
ATOM 1604 N N . MET A 1 207 ? 12.268 3.771 -3.524 1.00 96.12 207 MET A N 1
ATOM 1605 C CA . MET A 1 207 ? 11.807 2.642 -2.678 1.00 96.12 207 MET A CA 1
ATOM 1606 C C . MET A 1 207 ? 12.949 1.976 -1.937 1.00 96.12 207 MET A C 1
ATOM 1608 O O . MET A 1 207 ? 12.795 1.607 -0.775 1.00 96.12 207 MET A O 1
ATOM 1612 N N . HIS A 1 208 ? 14.070 1.820 -2.626 1.00 95.69 208 HIS A N 1
ATOM 1613 C CA . HIS A 1 208 ? 15.189 1.007 -2.181 1.00 95.69 208 HIS A CA 1
ATOM 1614 C C . HIS A 1 208 ? 16.399 1.854 -1.785 1.00 95.69 208 HIS A C 1
ATOM 1616 O O . HIS A 1 208 ? 17.508 1.341 -1.701 1.00 95.69 208 HIS A O 1
ATOM 1622 N N . ILE A 1 209 ? 16.192 3.134 -1.456 1.00 95.25 209 ILE A N 1
ATOM 1623 C CA . ILE A 1 209 ? 17.271 4.082 -1.147 1.00 95.25 209 ILE A CA 1
ATOM 1624 C C . ILE A 1 209 ? 18.153 3.610 0.019 1.00 95.25 209 ILE A C 1
ATOM 1626 O O . ILE A 1 209 ? 19.353 3.859 0.038 1.00 95.25 209 ILE A O 1
ATOM 1630 N N . LYS A 1 210 ? 17.569 2.870 0.974 1.00 93.44 210 LYS A N 1
ATOM 1631 C CA . LYS A 1 210 ? 18.301 2.258 2.090 1.00 93.44 210 LYS A CA 1
ATOM 1632 C C . LYS A 1 210 ? 19.251 1.151 1.619 1.00 93.44 210 LYS A C 1
ATOM 1634 O O . LYS A 1 210 ? 20.348 1.046 2.153 1.00 93.44 210 LYS A O 1
ATOM 1639 N N . GLU A 1 211 ? 18.820 0.338 0.654 1.00 93.12 211 GLU A N 1
ATOM 1640 C CA . GLU A 1 211 ? 19.629 -0.731 0.047 1.00 93.12 211 GLU A CA 1
ATOM 1641 C C . GLU A 1 211 ? 20.704 -0.144 -0.879 1.00 93.12 211 GLU A C 1
ATOM 1643 O O . GLU A 1 211 ? 21.784 -0.704 -0.977 1.00 93.12 211 GLU A O 1
ATOM 1648 N N . MET A 1 212 ? 20.433 1.008 -1.502 1.00 93.56 212 MET A N 1
ATOM 1649 C CA . MET A 1 212 ? 21.338 1.700 -2.427 1.00 93.56 212 MET A CA 1
ATOM 1650 C C . MET A 1 212 ? 22.293 2.697 -1.752 1.00 93.56 212 MET A C 1
ATOM 1652 O O . MET A 1 212 ? 22.794 3.608 -2.412 1.00 93.56 212 MET A O 1
ATOM 1656 N N . ARG A 1 213 ? 22.500 2.623 -0.430 1.00 92.44 213 ARG A N 1
ATOM 1657 C CA . ARG A 1 213 ? 23.233 3.661 0.323 1.00 92.44 213 ARG A CA 1
ATOM 1658 C C . ARG A 1 213 ? 24.636 3.915 -0.241 1.00 92.44 213 ARG A C 1
ATOM 1660 O O . ARG A 1 213 ? 25.066 5.067 -0.304 1.00 92.44 213 ARG A O 1
ATOM 1667 N N . GLU A 1 214 ? 25.335 2.856 -0.633 1.00 91.81 214 GLU A N 1
ATOM 1668 C CA . GLU A 1 214 ? 26.702 2.929 -1.155 1.00 91.81 214 GLU A CA 1
ATOM 1669 C C . GLU A 1 214 ? 26.715 3.521 -2.570 1.00 91.81 214 GLU A C 1
ATOM 1671 O O . GLU A 1 214 ? 27.484 4.440 -2.865 1.00 91.81 214 GLU A O 1
ATOM 1676 N N . GLU A 1 215 ? 25.785 3.087 -3.420 1.00 93.38 215 GLU A N 1
ATOM 1677 C CA . GLU A 1 215 ? 25.654 3.540 -4.801 1.00 93.38 215 GLU A CA 1
ATOM 1678 C C . GLU A 1 215 ? 25.121 4.971 -4.916 1.00 93.38 215 GLU A C 1
ATOM 1680 O O . GLU A 1 215 ? 25.477 5.686 -5.853 1.00 93.38 215 GLU A O 1
ATOM 1685 N N . CYS A 1 216 ? 24.320 5.437 -3.953 1.00 89.62 216 CYS A N 1
ATOM 1686 C CA . CYS A 1 216 ? 23.792 6.804 -3.936 1.00 89.62 216 CYS A CA 1
ATOM 1687 C C . CYS A 1 216 ? 24.907 7.849 -4.009 1.00 89.62 216 CYS A C 1
ATOM 1689 O O . CYS A 1 216 ? 24.766 8.851 -4.706 1.00 89.62 216 CYS A O 1
ATOM 1691 N N . SER A 1 217 ? 26.041 7.606 -3.349 1.00 88.94 217 SER A N 1
ATOM 1692 C CA . SER A 1 217 ? 27.180 8.531 -3.389 1.00 88.94 217 SER A CA 1
ATOM 1693 C C . SER A 1 217 ? 27.756 8.687 -4.801 1.00 88.94 217 SER A C 1
ATOM 1695 O O . SER A 1 217 ? 28.218 9.771 -5.160 1.00 88.94 217 SER A O 1
ATOM 1697 N N . LEU A 1 218 ? 27.709 7.623 -5.612 1.00 88.00 218 LEU A N 1
ATOM 1698 C CA . LEU A 1 218 ? 28.110 7.652 -7.019 1.00 88.00 218 LEU A CA 1
ATOM 1699 C C . LEU A 1 218 ? 27.049 8.351 -7.872 1.00 88.00 218 LEU A C 1
ATOM 1701 O O . LEU A 1 218 ? 27.389 9.238 -8.651 1.00 88.00 218 LEU A O 1
ATOM 1705 N N . LEU A 1 219 ? 25.771 8.021 -7.669 1.00 88.75 219 LEU A N 1
ATOM 1706 C CA . LEU A 1 219 ? 24.651 8.596 -8.422 1.00 88.75 219 LEU A CA 1
ATOM 1707 C C . LEU A 1 219 ? 24.565 10.120 -8.272 1.00 88.75 219 LEU A C 1
ATOM 1709 O O . LEU A 1 219 ? 24.354 10.829 -9.254 1.00 88.75 219 LEU A O 1
ATOM 1713 N N . MET A 1 220 ? 24.822 10.648 -7.072 1.00 86.38 220 MET A N 1
ATOM 1714 C CA . MET A 1 220 ? 24.803 12.096 -6.821 1.00 86.38 220 MET A CA 1
ATOM 1715 C C . MET A 1 220 ? 25.904 12.863 -7.578 1.00 86.38 220 MET A C 1
ATOM 1717 O O . MET A 1 220 ? 25.827 14.085 -7.688 1.00 86.38 220 MET A O 1
ATOM 1721 N N . ARG A 1 221 ? 26.914 12.177 -8.140 1.00 86.81 221 ARG A N 1
ATOM 1722 C CA . ARG A 1 221 ? 27.946 12.794 -8.994 1.00 86.81 221 ARG A CA 1
ATOM 1723 C C . ARG A 1 221 ? 27.531 12.898 -10.463 1.00 86.81 221 ARG A C 1
ATOM 1725 O O . ARG A 1 221 ? 28.147 13.658 -11.203 1.00 86.81 221 ARG A O 1
ATOM 1732 N N . CYS A 1 222 ? 26.496 12.176 -10.892 1.00 78.25 222 CYS A N 1
ATOM 1733 C CA . CYS A 1 222 ? 26.142 12.007 -12.305 1.00 78.25 222 CYS A CA 1
ATOM 1734 C C . CYS A 1 222 ? 25.196 13.084 -12.867 1.00 78.25 222 CYS A C 1
ATOM 1736 O O . CYS A 1 222 ? 24.687 12.941 -13.975 1.00 78.25 222 CYS A O 1
ATOM 1738 N N . GLY A 1 223 ? 24.999 14.187 -12.139 1.00 83.44 223 GLY A N 1
ATOM 1739 C CA . GLY A 1 223 ? 24.311 15.384 -12.625 1.00 83.44 223 GLY A CA 1
ATOM 1740 C C . GLY A 1 223 ? 23.134 15.819 -11.754 1.00 83.44 223 GLY A C 1
ATOM 1741 O O . GLY A 1 223 ? 22.526 15.026 -11.036 1.00 83.44 223 GLY A O 1
ATOM 1742 N N . GLY A 1 224 ? 22.792 17.108 -11.840 1.00 88.31 224 GLY A N 1
ATOM 1743 C CA . GLY A 1 224 ? 21.745 17.711 -11.009 1.00 88.31 224 GLY A CA 1
ATOM 1744 C C . GLY A 1 224 ? 20.348 17.142 -11.263 1.00 88.31 224 GLY A C 1
ATOM 1745 O O . GLY A 1 224 ? 19.577 17.016 -10.319 1.00 88.31 224 GLY A O 1
ATOM 1746 N N . LYS A 1 225 ? 20.034 16.741 -12.505 1.00 90.19 225 LYS A N 1
ATOM 1747 C CA . LYS A 1 225 ? 18.685 16.281 -12.866 1.00 90.19 225 LYS A CA 1
ATOM 1748 C C . LYS A 1 225 ? 18.310 14.951 -12.205 1.00 90.19 225 LYS A C 1
ATOM 1750 O O . LYS A 1 225 ? 17.225 14.827 -11.654 1.00 90.19 225 LYS A O 1
ATOM 1755 N N . MET A 1 226 ? 19.235 13.990 -12.186 1.00 92.62 226 MET A N 1
ATOM 1756 C CA . MET A 1 226 ? 19.035 12.705 -11.507 1.00 92.62 226 MET A CA 1
ATOM 1757 C C . MET A 1 226 ? 18.848 12.885 -10.001 1.00 92.62 226 MET A C 1
ATOM 1759 O O . MET A 1 226 ? 17.938 12.299 -9.417 1.00 92.62 226 MET A O 1
ATOM 1763 N N . ALA A 1 227 ? 19.693 13.715 -9.382 1.00 92.19 227 ALA A N 1
ATOM 1764 C CA . ALA A 1 227 ? 19.582 14.033 -7.966 1.00 92.19 227 ALA A CA 1
ATOM 1765 C C . ALA A 1 227 ? 18.248 14.729 -7.650 1.00 92.19 227 ALA A C 1
ATOM 1767 O O . ALA A 1 227 ? 17.600 14.375 -6.671 1.00 92.19 227 ALA A O 1
ATOM 1768 N N . GLU A 1 228 ? 17.812 15.675 -8.488 1.00 92.81 228 GLU A N 1
ATOM 1769 C CA . GLU A 1 228 ? 16.525 16.364 -8.353 1.00 92.81 228 GLU A CA 1
ATOM 1770 C C . GLU A 1 228 ? 15.351 15.378 -8.381 1.00 92.81 228 GLU A C 1
ATOM 1772 O O . GLU A 1 228 ? 14.544 15.361 -7.452 1.00 92.81 228 GLU A O 1
ATOM 1777 N N . ASP A 1 229 ? 15.271 14.533 -9.410 1.00 93.19 229 ASP A N 1
ATOM 1778 C CA . ASP A 1 229 ? 14.156 13.602 -9.591 1.00 93.19 229 ASP A CA 1
ATOM 1779 C C . ASP A 1 229 ? 14.144 12.519 -8.495 1.00 93.19 229 ASP A C 1
ATOM 1781 O O . ASP A 1 229 ? 13.083 12.182 -7.964 1.00 93.19 229 ASP A O 1
ATOM 1785 N N . LEU A 1 230 ? 15.317 12.020 -8.083 1.00 94.00 230 LEU A N 1
ATOM 1786 C CA . LEU A 1 230 ? 15.432 11.082 -6.963 1.00 94.00 230 LEU A CA 1
ATOM 1787 C C . LEU A 1 230 ? 15.011 11.730 -5.638 1.00 94.00 230 LEU A C 1
ATOM 1789 O O . LEU A 1 230 ? 14.221 11.151 -4.891 1.00 94.00 230 LEU A O 1
ATOM 1793 N N . MET A 1 231 ? 15.499 12.939 -5.346 1.00 94.31 231 MET A N 1
ATOM 1794 C CA . MET A 1 231 ? 15.146 13.660 -4.122 1.00 94.31 231 MET A CA 1
ATOM 1795 C C . MET A 1 231 ? 13.665 14.021 -4.085 1.00 94.31 231 MET A C 1
ATOM 1797 O O . MET A 1 231 ? 13.046 13.908 -3.029 1.00 94.31 231 MET A O 1
ATOM 1801 N N . LYS A 1 232 ? 13.072 14.394 -5.222 1.00 95.19 232 LYS A N 1
ATOM 1802 C CA . LYS A 1 232 ? 11.631 14.625 -5.346 1.00 95.19 232 LYS A CA 1
ATOM 1803 C C . LYS A 1 232 ? 10.839 13.383 -4.937 1.00 95.19 232 LYS A C 1
ATOM 1805 O O . LYS A 1 232 ? 9.953 13.488 -4.091 1.00 95.19 232 LYS A O 1
ATOM 1810 N N . GLU A 1 233 ? 11.191 12.210 -5.463 1.00 96.06 233 GLU A N 1
ATOM 1811 C CA . GLU A 1 233 ? 10.527 10.949 -5.111 1.00 96.06 233 GLU A CA 1
ATOM 1812 C C . GLU A 1 233 ? 10.730 10.575 -3.634 1.00 96.06 233 GLU A C 1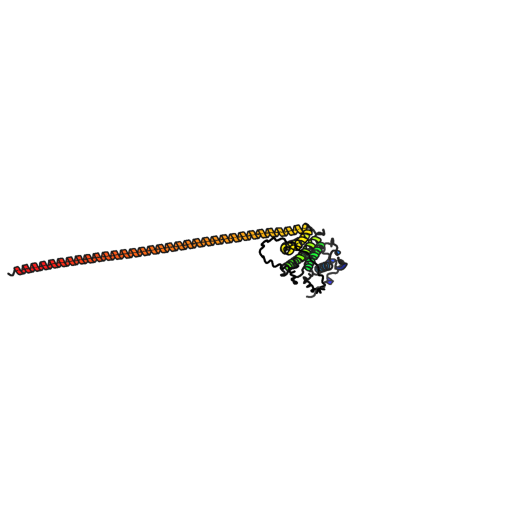
ATOM 1814 O O . GLU A 1 233 ? 9.775 10.183 -2.955 1.00 96.06 233 GLU A O 1
ATOM 1819 N N . VAL A 1 234 ? 11.945 10.744 -3.099 1.00 95.31 234 VAL A N 1
ATOM 1820 C CA . VAL A 1 234 ? 12.243 10.509 -1.675 1.00 95.31 234 VAL A CA 1
ATOM 1821 C C . VAL A 1 234 ? 11.409 11.435 -0.784 1.00 95.31 234 VAL A C 1
ATOM 1823 O O . VAL A 1 234 ? 10.759 10.960 0.147 1.00 95.31 234 VAL A O 1
ATOM 1826 N N . VAL A 1 235 ? 11.354 12.734 -1.084 1.00 96.50 235 VAL A N 1
ATOM 1827 C CA . VAL A 1 235 ? 10.555 13.712 -0.327 1.00 96.50 235 VAL A CA 1
ATOM 1828 C C . VAL A 1 235 ? 9.064 13.382 -0.408 1.00 96.50 235 VAL A C 1
ATOM 1830 O O . VAL A 1 235 ? 8.400 13.342 0.628 1.00 96.50 235 VAL A O 1
ATOM 1833 N N . CYS A 1 236 ? 8.533 13.069 -1.595 1.00 94.75 236 CYS A N 1
ATOM 1834 C CA . CYS A 1 236 ? 7.136 12.654 -1.758 1.00 94.75 236 CYS A CA 1
ATOM 1835 C C . CYS A 1 236 ? 6.784 11.448 -0.871 1.00 94.75 236 CYS A C 1
ATOM 1837 O O . CYS A 1 236 ? 5.717 11.419 -0.252 1.00 94.75 236 CYS A O 1
ATOM 1839 N N . ARG A 1 237 ? 7.692 10.473 -0.756 1.00 93.94 237 ARG A N 1
ATOM 1840 C CA . ARG A 1 237 ? 7.517 9.291 0.101 1.00 93.94 237 ARG A CA 1
ATOM 1841 C C . ARG A 1 237 ? 7.551 9.629 1.581 1.00 93.94 237 ARG A C 1
ATOM 1843 O O . ARG A 1 237 ? 6.686 9.155 2.315 1.00 93.94 237 ARG A O 1
ATOM 1850 N N . VAL A 1 238 ? 8.515 10.442 2.011 1.00 96.00 238 VAL A N 1
ATOM 1851 C CA . VAL A 1 238 ? 8.635 10.877 3.410 1.00 96.00 238 VAL A CA 1
ATOM 1852 C C . VAL A 1 238 ? 7.362 11.605 3.844 1.00 96.00 238 VAL A C 1
ATOM 1854 O O . VAL A 1 238 ? 6.742 11.208 4.828 1.00 96.00 238 VAL A O 1
ATOM 1857 N N . VAL A 1 239 ? 6.891 12.568 3.047 1.00 97.00 239 VAL A N 1
ATOM 1858 C CA . VAL A 1 239 ? 5.637 13.294 3.315 1.00 97.00 239 VAL A CA 1
ATOM 1859 C C . VAL A 1 239 ? 4.435 12.339 3.355 1.00 97.00 239 VAL A C 1
ATOM 1861 O O . VAL A 1 239 ? 3.584 12.434 4.241 1.00 97.00 239 VAL A O 1
ATOM 1864 N N . GLY A 1 240 ? 4.361 11.372 2.434 1.00 95.06 240 GLY A N 1
ATOM 1865 C CA . GLY A 1 240 ? 3.307 10.353 2.435 1.00 95.06 240 GLY A CA 1
ATOM 1866 C C . GLY A 1 240 ? 3.296 9.489 3.705 1.00 95.06 240 GLY A C 1
ATOM 1867 O O . GLY A 1 240 ? 2.231 9.254 4.284 1.00 95.06 240 GLY A O 1
ATOM 1868 N N . LEU A 1 241 ? 4.471 9.049 4.169 1.00 94.94 241 LEU A N 1
ATOM 1869 C CA . LEU A 1 241 ? 4.631 8.276 5.405 1.00 94.94 241 LEU A CA 1
ATOM 1870 C C . LEU A 1 241 ? 4.238 9.091 6.642 1.00 94.94 241 LEU A C 1
ATOM 1872 O O . LEU A 1 241 ? 3.539 8.569 7.510 1.00 94.94 241 LEU A O 1
ATOM 1876 N N . GLU A 1 242 ? 4.612 10.369 6.708 1.00 97.12 242 GLU A N 1
ATOM 1877 C CA . GLU A 1 242 ? 4.221 11.271 7.799 1.00 97.12 242 GLU A CA 1
ATOM 1878 C C . GLU A 1 242 ? 2.697 11.425 7.899 1.00 97.12 242 GLU A C 1
ATOM 1880 O O . GLU A 1 242 ? 2.128 11.325 8.991 1.00 97.12 242 GLU A O 1
ATOM 1885 N N . ILE A 1 243 ? 2.012 11.594 6.760 1.00 97.50 243 ILE A N 1
ATOM 1886 C CA . ILE A 1 243 ? 0.545 11.677 6.709 1.00 97.50 243 ILE A CA 1
ATOM 1887 C C . ILE A 1 243 ? -0.095 10.369 7.196 1.00 97.50 243 ILE A C 1
ATOM 1889 O O . ILE A 1 243 ? -1.055 10.406 7.972 1.00 97.50 243 ILE A O 1
ATOM 1893 N N . MET A 1 244 ? 0.412 9.210 6.764 1.00 95.19 244 MET A N 1
ATOM 1894 C CA . MET A 1 244 ? -0.107 7.908 7.206 1.00 95.19 244 MET A CA 1
ATOM 1895 C C . MET A 1 244 ? 0.115 7.682 8.703 1.00 95.19 244 MET A C 1
ATOM 1897 O O . MET A 1 244 ? -0.814 7.280 9.404 1.00 95.19 244 MET A O 1
ATOM 1901 N N . LEU A 1 245 ? 1.298 8.021 9.214 1.00 96.75 245 LEU A N 1
ATOM 1902 C CA . LEU A 1 245 ? 1.636 7.911 10.631 1.00 96.75 245 LEU A CA 1
ATOM 1903 C C . LEU A 1 245 ? 0.771 8.839 11.498 1.00 96.75 245 LEU A C 1
ATOM 1905 O O . LEU A 1 245 ? 0.339 8.446 12.584 1.00 96.75 245 LEU A O 1
ATOM 1909 N N . LYS A 1 246 ? 0.453 10.046 11.015 1.00 97.38 246 LYS A N 1
ATOM 1910 C CA . LYS A 1 246 ? -0.491 10.953 11.682 1.00 97.38 246 LYS A CA 1
ATOM 1911 C C . LYS A 1 246 ? -1.898 10.350 11.754 1.00 97.38 246 LYS A C 1
ATOM 1913 O O . LYS A 1 246 ? -2.474 10.298 12.839 1.00 97.38 246 LYS A O 1
ATOM 1918 N N . LYS A 1 247 ? -2.417 9.824 10.638 1.00 97.44 247 LYS A N 1
ATOM 1919 C CA . LYS A 1 247 ? -3.731 9.153 10.592 1.00 97.44 247 LYS A CA 1
ATOM 1920 C C . LYS A 1 247 ? -3.795 7.931 11.511 1.00 97.44 247 LYS A C 1
ATOM 1922 O O . LYS A 1 247 ? -4.807 7.711 12.170 1.00 97.44 247 LYS A O 1
ATOM 1927 N N . GLU A 1 248 ? -2.725 7.140 11.583 1.00 97.69 248 GLU A N 1
ATOM 1928 C CA . GLU A 1 248 ? -2.657 5.978 12.474 1.00 97.69 248 GLU A CA 1
ATOM 1929 C C . GLU A 1 248 ? -2.678 6.394 13.953 1.00 97.69 248 GLU A C 1
ATOM 1931 O O . GLU A 1 248 ? -3.395 5.790 14.754 1.00 97.69 248 GLU A O 1
ATOM 1936 N N . LYS A 1 249 ? -1.945 7.454 14.321 1.00 97.62 249 LYS A N 1
ATOM 1937 C CA . LYS A 1 249 ? -1.974 8.019 15.680 1.00 97.62 249 LYS A CA 1
ATOM 1938 C C . LYS A 1 249 ? -3.360 8.545 16.053 1.00 97.62 249 LYS A C 1
ATOM 1940 O O . LYS A 1 249 ? -3.851 8.213 17.129 1.00 97.62 249 LYS A O 1
ATOM 1945 N N . GLU A 1 250 ? -4.010 9.296 15.163 1.00 98.31 250 GLU A N 1
ATOM 1946 C CA . GLU A 1 250 ? -5.380 9.794 15.363 1.00 98.31 250 GLU A CA 1
ATOM 1947 C C . GLU A 1 250 ? -6.385 8.642 15.527 1.00 98.31 250 GLU A C 1
ATOM 1949 O O . GLU A 1 250 ? -7.226 8.671 16.429 1.00 98.31 250 GLU A O 1
ATOM 1954 N N . LYS A 1 251 ? -6.261 7.580 14.715 1.00 97.81 251 LYS A N 1
ATOM 1955 C CA . LYS A 1 251 ? -7.080 6.366 14.838 1.00 97.81 251 LYS A CA 1
ATOM 1956 C C . LYS A 1 251 ? -6.882 5.683 16.195 1.00 97.81 251 LYS A C 1
ATOM 1958 O O . LYS A 1 251 ? -7.865 5.421 16.884 1.00 97.81 251 LYS A O 1
ATOM 1963 N N . LYS A 1 252 ? -5.632 5.443 16.608 1.00 97.38 252 LYS A N 1
ATOM 1964 C CA . LYS A 1 252 ? -5.312 4.836 17.914 1.00 97.38 252 LYS A CA 1
ATOM 1965 C C . LYS A 1 252 ? -5.811 5.691 19.080 1.00 97.38 252 LYS A C 1
ATOM 1967 O O . LYS A 1 252 ? -6.290 5.162 20.082 1.00 97.38 252 LYS A O 1
ATOM 1972 N N . GLU A 1 253 ? -5.720 7.016 18.970 1.00 98.38 253 GLU A N 1
ATOM 1973 C CA . GLU A 1 253 ? -6.235 7.918 19.998 1.00 98.38 253 GLU A CA 1
ATOM 1974 C C . GLU A 1 253 ? -7.763 7.849 20.100 1.00 98.38 253 GLU A C 1
ATOM 1976 O O . GLU A 1 253 ? -8.294 7.766 21.211 1.00 98.38 253 GLU A O 1
ATOM 1981 N N . ARG A 1 254 ? -8.464 7.834 18.962 1.00 98.00 254 ARG A N 1
ATOM 1982 C CA . ARG A 1 254 ? -9.919 7.672 18.913 1.00 98.00 254 ARG A CA 1
ATOM 1983 C C . ARG A 1 254 ? -10.360 6.349 19.538 1.00 98.00 254 ARG A C 1
ATOM 1985 O O . ARG A 1 254 ? -11.208 6.368 20.425 1.00 98.00 254 ARG A O 1
ATOM 1992 N N . GLU A 1 255 ? -9.737 5.234 19.161 1.00 98.12 255 GLU A N 1
ATOM 1993 C CA . GLU A 1 255 ? -10.017 3.912 19.744 1.00 98.12 255 GLU A CA 1
ATOM 1994 C C . GLU A 1 255 ? -9.804 3.908 21.268 1.00 98.12 255 GLU A C 1
ATOM 1996 O O . GLU A 1 255 ? -10.617 3.369 22.021 1.00 98.12 255 GLU A O 1
ATOM 2001 N N . ARG A 1 256 ? -8.752 4.582 21.757 1.00 98.25 256 ARG A N 1
ATOM 2002 C CA . ARG A 1 256 ? -8.503 4.730 23.198 1.00 98.25 256 ARG A CA 1
ATOM 2003 C C . ARG A 1 256 ? -9.587 5.552 23.900 1.00 98.25 256 ARG A C 1
ATOM 2005 O O . ARG A 1 256 ? -9.942 5.226 25.032 1.00 98.25 256 ARG A O 1
ATOM 2012 N N . ARG A 1 257 ? -10.091 6.624 23.278 1.00 98.00 257 ARG A N 1
ATOM 2013 C CA . ARG A 1 257 ? -11.183 7.445 23.836 1.00 98.00 257 ARG A CA 1
ATOM 2014 C C . ARG A 1 257 ? -12.489 6.656 23.894 1.00 98.00 257 ARG A C 1
ATOM 2016 O O . ARG A 1 257 ? -13.100 6.610 24.954 1.00 98.00 257 ARG A O 1
ATOM 2023 N N . GLU A 1 258 ? -12.845 5.968 22.812 1.00 98.31 258 GLU A N 1
ATOM 2024 C CA . GLU A 1 258 ? -14.045 5.124 22.748 1.00 98.31 258 GLU A CA 1
ATOM 2025 C C . GLU A 1 258 ? -13.998 3.991 23.786 1.00 98.31 258 GLU A C 1
ATOM 2027 O O . GLU A 1 258 ? -14.996 3.710 24.447 1.00 98.31 258 GLU A O 1
ATOM 2032 N N . ARG A 1 259 ? -12.828 3.372 24.001 1.00 98.06 259 ARG A N 1
ATOM 2033 C CA . ARG A 1 259 ? -12.651 2.369 25.060 1.00 98.06 259 ARG A CA 1
ATOM 2034 C C . ARG A 1 259 ? -12.863 2.957 26.457 1.00 98.06 259 ARG A C 1
ATOM 2036 O O . ARG A 1 259 ? -13.592 2.369 27.247 1.00 98.06 259 ARG A O 1
ATOM 2043 N N . LYS A 1 260 ? -12.274 4.121 26.752 1.00 98.06 260 LYS A N 1
ATOM 2044 C CA . LYS A 1 260 ? -12.457 4.803 28.045 1.00 98.06 260 LYS A CA 1
ATOM 2045 C C . LYS A 1 260 ? -13.909 5.209 28.288 1.00 98.06 260 LYS A C 1
ATOM 2047 O O . LYS A 1 260 ? -14.379 5.116 29.414 1.00 98.06 260 LYS A O 1
ATOM 2052 N N . GLU A 1 261 ? -14.613 5.652 27.251 1.00 98.31 261 GLU A N 1
ATOM 2053 C CA . GLU A 1 261 ? -16.029 6.008 27.342 1.00 98.31 261 GLU A CA 1
ATOM 2054 C C . GLU A 1 261 ? -16.904 4.780 27.614 1.00 98.31 261 GLU A C 1
ATOM 2056 O O . GLU A 1 261 ? -17.755 4.826 28.500 1.00 98.31 261 GLU A O 1
ATOM 2061 N N . LYS A 1 262 ? -16.648 3.657 26.928 1.00 98.06 262 LYS A N 1
ATOM 2062 C CA . LYS A 1 262 ? -17.327 2.380 27.200 1.00 98.06 262 LYS A CA 1
ATOM 2063 C C . LYS A 1 262 ? -17.073 1.891 28.625 1.00 98.06 262 LYS A C 1
ATOM 2065 O O . LYS A 1 262 ? -18.028 1.565 29.319 1.00 98.06 262 LYS A O 1
ATOM 2070 N N . GLU A 1 263 ? -15.820 1.909 29.080 1.00 98.12 263 GLU A N 1
ATOM 2071 C CA . GLU A 1 263 ? -15.458 1.529 30.453 1.00 98.12 263 GLU A CA 1
ATOM 2072 C C . GLU A 1 263 ? -16.110 2.458 31.493 1.00 98.12 263 GLU A C 1
ATOM 2074 O O . GLU A 1 263 ? -16.574 1.999 32.535 1.00 98.12 263 GLU A O 1
ATOM 2079 N N . ALA A 1 264 ? -16.192 3.765 31.220 1.00 98.44 264 ALA A N 1
ATOM 2080 C CA . ALA A 1 264 ? -16.871 4.715 32.099 1.00 98.44 264 ALA A CA 1
ATOM 2081 C C . ALA A 1 264 ? -18.391 4.494 32.134 1.00 98.44 264 ALA A C 1
ATOM 2083 O O . ALA A 1 264 ? -18.993 4.590 33.202 1.00 98.44 264 ALA A O 1
ATOM 2084 N N . LYS A 1 265 ? -19.009 4.184 30.989 1.00 98.31 265 LYS A N 1
ATOM 2085 C CA . LYS A 1 265 ? -20.437 3.863 30.902 1.00 98.31 265 LYS A CA 1
ATOM 2086 C C . LYS A 1 265 ? -20.764 2.575 31.663 1.00 98.31 265 LYS A C 1
ATOM 2088 O O . LYS A 1 265 ? -21.674 2.592 32.479 1.00 98.31 265 LYS A O 1
ATOM 2093 N N . GLU A 1 266 ? -19.980 1.517 31.466 1.00 98.38 266 GLU A N 1
ATOM 2094 C CA . GLU A 1 266 ? -20.151 0.237 32.168 1.00 98.38 266 GLU A CA 1
ATOM 2095 C C . GLU A 1 266 ? -19.990 0.392 33.688 1.00 98.38 266 GLU A C 1
ATOM 2097 O O . GLU A 1 266 ? -20.733 -0.205 34.462 1.00 98.38 266 GLU A O 1
ATOM 2102 N N . ARG A 1 267 ? -19.044 1.225 34.144 1.00 98.19 267 ARG A N 1
ATOM 2103 C CA . ARG A 1 267 ? -18.895 1.528 35.577 1.00 98.19 267 ARG A CA 1
ATOM 2104 C C . ARG A 1 267 ? -20.120 2.229 36.158 1.00 98.19 267 ARG A C 1
ATOM 2106 O O . ARG A 1 267 ? -20.531 1.868 37.253 1.00 98.19 267 ARG A O 1
ATOM 2113 N N . ARG A 1 268 ? -20.692 3.200 35.438 1.00 97.94 268 ARG A N 1
ATOM 2114 C CA . ARG A 1 268 ? -21.908 3.909 35.874 1.00 97.94 268 ARG A CA 1
ATOM 2115 C C . ARG A 1 268 ? -23.111 2.974 35.948 1.00 97.94 268 ARG A C 1
ATOM 2117 O O . ARG A 1 268 ? -23.849 3.036 36.917 1.00 97.94 268 ARG A O 1
ATOM 2124 N N . GLU A 1 269 ? -23.265 2.099 34.959 1.00 98.19 269 GLU A N 1
ATOM 2125 C CA . GLU A 1 269 ? -24.334 1.096 34.924 1.00 98.19 269 GLU A CA 1
ATOM 2126 C C . GLU A 1 269 ? -24.225 0.127 36.112 1.00 98.19 269 GLU A C 1
ATOM 2128 O O . GLU A 1 269 ? -25.190 -0.051 36.846 1.00 98.19 269 GLU A O 1
ATOM 2133 N N . LYS A 1 270 ? -23.023 -0.394 36.402 1.00 98.00 270 LYS A N 1
ATOM 2134 C CA . LYS A 1 270 ? -22.789 -1.245 37.585 1.00 98.00 270 LYS A CA 1
ATOM 2135 C C . LYS A 1 270 ? -23.050 -0.529 38.911 1.00 98.00 270 LYS A C 1
ATOM 2137 O O . LYS A 1 270 ? -23.555 -1.145 39.844 1.00 98.00 270 LYS A O 1
ATOM 2142 N N . GLU A 1 271 ? -22.683 0.747 39.017 1.00 98.19 271 GLU A N 1
ATOM 2143 C CA . GLU A 1 271 ? -22.933 1.555 40.217 1.00 98.19 271 GLU A CA 1
ATOM 2144 C C . GLU A 1 271 ? -24.437 1.799 40.431 1.00 98.19 271 GLU A C 1
ATOM 2146 O O . GLU A 1 271 ? -24.922 1.730 41.561 1.00 98.19 271 GLU A O 1
ATOM 2151 N N . GLU A 1 272 ? -25.188 2.032 39.352 1.00 98.12 272 GLU A N 1
ATOM 2152 C CA . GLU A 1 272 ? -26.645 2.191 39.386 1.00 98.12 272 GLU A CA 1
ATOM 2153 C C . GLU A 1 272 ? -27.353 0.882 39.771 1.00 98.12 272 GLU A C 1
ATOM 2155 O O . GLU A 1 272 ? -28.182 0.887 40.682 1.00 98.12 272 GLU A O 1
ATOM 2160 N N . GLU A 1 273 ? -26.957 -0.250 39.177 1.00 98.06 273 GLU A N 1
ATOM 2161 C CA . GLU A 1 273 ? -27.456 -1.582 39.548 1.00 98.06 273 GLU A CA 1
ATOM 2162 C C . GLU A 1 273 ? -27.155 -1.925 41.016 1.00 98.06 273 GLU A C 1
ATOM 2164 O O . GLU A 1 273 ? -28.003 -2.467 41.731 1.00 98.06 273 GLU A O 1
ATOM 2169 N N . GLU A 1 274 ? -25.951 -1.602 41.502 1.00 98.25 274 GLU A N 1
ATOM 2170 C CA . GLU A 1 274 ? -25.585 -1.829 42.901 1.00 98.25 274 GLU A CA 1
ATOM 2171 C C . GLU A 1 274 ? -26.426 -0.966 43.848 1.00 98.25 274 GLU A C 1
ATOM 2173 O O . GLU A 1 274 ? -26.879 -1.454 44.888 1.00 98.25 274 GLU A O 1
ATOM 2178 N N . LYS A 1 275 ? -26.674 0.297 43.489 1.00 97.94 275 LYS A N 1
ATOM 2179 C CA . LYS A 1 275 ? -27.535 1.196 44.261 1.00 97.94 275 LYS A CA 1
ATOM 2180 C C . LYS A 1 275 ? -28.975 0.684 44.316 1.00 97.94 275 LYS A C 1
ATOM 2182 O O . LYS A 1 275 ? -29.554 0.657 45.400 1.00 97.94 275 LYS A O 1
ATOM 2187 N N . GLU A 1 276 ? -29.528 0.231 43.192 1.00 98.06 276 GLU A N 1
ATOM 2188 C CA . GLU A 1 276 ? -30.876 -0.347 43.143 1.00 98.06 276 GLU A CA 1
ATOM 2189 C C . GLU A 1 276 ? -30.973 -1.616 44.003 1.00 98.06 276 GLU A C 1
ATOM 2191 O O . GLU A 1 276 ? -31.954 -1.816 44.724 1.00 98.06 276 GLU A O 1
ATOM 2196 N N . ARG A 1 277 ? -29.932 -2.461 43.987 1.00 98.12 277 ARG A N 1
ATOM 2197 C CA . ARG A 1 277 ? -29.867 -3.654 44.840 1.00 98.12 277 ARG A CA 1
ATOM 2198 C C . ARG A 1 277 ? -29.875 -3.293 46.327 1.00 98.12 277 ARG A C 1
ATOM 2200 O O . ARG A 1 277 ? -30.615 -3.917 47.081 1.00 98.12 277 ARG A O 1
ATOM 2207 N N . ARG A 1 278 ? -29.098 -2.283 46.738 1.00 97.62 278 ARG A N 1
ATOM 2208 C CA . ARG A 1 278 ? -29.069 -1.798 48.131 1.00 97.62 278 ARG A CA 1
ATOM 2209 C C . ARG A 1 278 ? -30.419 -1.225 48.565 1.00 97.62 278 ARG A C 1
ATOM 2211 O O . ARG A 1 278 ? -30.868 -1.521 49.664 1.00 97.62 278 ARG A O 1
ATOM 2218 N N . GLU A 1 279 ? -31.089 -0.463 47.700 1.00 97.81 279 GLU A N 1
ATOM 2219 C CA . GLU A 1 279 ? -32.417 0.094 47.998 1.00 97.81 279 GLU A CA 1
ATOM 2220 C C . GLU A 1 279 ? -33.484 -1.006 48.143 1.00 97.81 279 GLU A C 1
ATOM 2222 O O . GLU A 1 279 ? -34.350 -0.928 49.014 1.00 97.81 279 GLU A O 1
ATOM 2227 N N . LYS A 1 280 ? -33.422 -2.059 47.316 1.00 97.81 280 LYS A N 1
ATOM 2228 C CA . LYS A 1 280 ? -34.299 -3.235 47.448 1.00 97.81 280 LYS A CA 1
ATOM 2229 C C . LYS A 1 280 ? -34.066 -3.978 48.765 1.00 97.81 280 LYS A C 1
ATOM 2231 O O . LYS A 1 280 ? -35.037 -4.312 49.437 1.00 97.81 280 LYS A O 1
ATOM 2236 N N . GLU A 1 281 ? -32.807 -4.196 49.137 1.00 97.75 281 GLU A N 1
ATOM 2237 C CA . GLU A 1 281 ? -32.429 -4.860 50.392 1.00 97.75 281 GLU A CA 1
ATOM 2238 C C . GLU A 1 281 ? -32.870 -4.051 51.626 1.00 97.75 281 GLU A C 1
ATOM 2240 O O . GLU A 1 281 ? -33.385 -4.617 52.589 1.00 97.75 281 GLU A O 1
ATOM 2245 N N . GLU A 1 282 ? -32.744 -2.722 51.584 1.00 97.88 282 GLU A N 1
ATOM 2246 C CA . GLU A 1 282 ? -33.207 -1.831 52.655 1.00 97.88 282 GLU A CA 1
ATOM 2247 C C . GLU A 1 282 ? -34.734 -1.867 52.815 1.00 97.88 282 GLU A C 1
ATOM 2249 O O . GLU A 1 282 ? -35.225 -2.029 53.932 1.00 97.88 282 GLU A O 1
ATOM 2254 N N . LYS A 1 283 ? -35.488 -1.815 51.708 1.00 97.31 283 LYS A N 1
ATOM 2255 C CA . LYS A 1 283 ? -36.957 -1.945 51.732 1.00 97.31 283 LYS A CA 1
ATOM 2256 C C . LYS A 1 283 ? -37.412 -3.302 52.262 1.00 97.31 283 LYS A C 1
ATOM 2258 O O . LYS A 1 283 ? -38.368 -3.365 53.030 1.00 97.31 283 LYS A O 1
ATOM 2263 N N . GLU A 1 284 ? -36.739 -4.383 51.870 1.00 97.62 284 GLU A N 1
ATOM 2264 C CA . GLU A 1 284 ? -37.036 -5.725 52.379 1.00 97.62 284 GLU A CA 1
ATOM 2265 C C . GLU A 1 284 ? -36.766 -5.818 53.888 1.00 97.62 284 GLU A C 1
ATOM 2267 O O . GLU A 1 284 ? -37.563 -6.392 54.634 1.00 97.62 284 GLU A O 1
ATOM 2272 N N . LYS A 1 285 ? -35.674 -5.208 54.360 1.00 97.31 285 LYS A N 1
ATOM 2273 C CA . LYS A 1 285 ? -35.357 -5.136 55.787 1.00 97.31 285 LYS A CA 1
ATOM 2274 C C . LYS A 1 285 ? -36.404 -4.335 56.568 1.00 97.31 285 LYS A C 1
ATOM 2276 O O . LYS A 1 285 ? -36.881 -4.830 57.586 1.00 97.31 285 LYS A O 1
ATOM 2281 N N . GLU A 1 286 ? -36.809 -3.163 56.081 1.00 97.19 286 GLU A N 1
ATOM 2282 C CA . GLU A 1 286 ? -37.852 -2.331 56.704 1.00 97.19 286 GLU A CA 1
ATOM 2283 C C . GLU A 1 286 ? -39.211 -3.055 56.741 1.00 97.19 286 GLU A C 1
ATOM 2285 O O . GLU A 1 286 ? -39.910 -3.043 57.756 1.00 97.19 286 GLU A O 1
ATOM 2290 N N . GLU A 1 287 ? -39.581 -3.753 55.662 1.00 97.50 287 GLU A N 1
ATOM 2291 C CA . GLU A 1 287 ? -40.807 -4.555 55.617 1.00 97.50 287 GLU A CA 1
ATOM 2292 C C . GLU A 1 287 ? -40.770 -5.707 56.634 1.00 97.50 287 GLU A C 1
ATOM 2294 O O . GLU A 1 287 ? -41.768 -5.976 57.312 1.00 97.50 287 GLU A O 1
ATOM 2299 N N . ASN A 1 288 ? -39.625 -6.380 56.767 1.00 96.06 288 ASN A N 1
ATOM 2300 C CA . ASN A 1 288 ? -39.436 -7.445 57.748 1.00 96.06 288 ASN A CA 1
ATOM 2301 C C . ASN A 1 288 ? -39.495 -6.915 59.188 1.00 96.06 288 ASN A C 1
ATOM 2303 O O . ASN A 1 288 ? -40.194 -7.510 60.010 1.00 96.06 288 ASN A O 1
ATOM 2307 N N . GLU A 1 289 ? -38.850 -5.781 59.479 1.00 97.06 289 GLU A N 1
ATOM 2308 C CA . GLU A 1 289 ? -38.917 -5.115 60.788 1.00 97.06 289 GLU A CA 1
ATOM 2309 C C . GLU A 1 289 ? -40.356 -4.701 61.132 1.00 97.06 289 GLU A C 1
ATOM 2311 O O . GLU A 1 289 ? -40.832 -4.963 62.239 1.00 97.06 289 GLU A O 1
ATOM 2316 N N . ARG A 1 290 ? -41.107 -4.151 60.169 1.00 97.00 290 ARG A N 1
ATOM 2317 C CA . ARG A 1 290 ? -42.523 -3.799 60.353 1.00 97.00 290 ARG A CA 1
ATOM 2318 C C . ARG A 1 290 ? -43.392 -5.023 60.649 1.00 97.00 290 ARG A C 1
ATOM 2320 O O . ARG A 1 290 ? -44.226 -4.977 61.552 1.00 97.00 290 ARG A O 1
ATOM 2327 N N . LYS A 1 291 ? -43.198 -6.130 59.921 1.00 96.31 291 LYS A N 1
ATOM 2328 C CA . LYS A 1 291 ? -43.906 -7.401 60.178 1.00 96.31 291 LYS A CA 1
ATOM 2329 C C . LYS A 1 291 ? -43.557 -7.985 61.546 1.00 96.31 291 LYS A C 1
ATOM 2331 O O . LYS A 1 291 ? -44.399 -8.635 62.166 1.00 96.31 291 LYS A O 1
ATOM 2336 N N . GLU A 1 292 ? -42.320 -7.815 62.002 1.00 97.06 292 GLU A N 1
ATOM 2337 C CA . GLU A 1 292 ? -41.887 -8.262 63.325 1.00 97.06 292 GLU A CA 1
ATOM 2338 C C . GLU A 1 292 ? -42.521 -7.419 64.438 1.00 97.06 292 GLU A C 1
ATOM 2340 O O . GLU A 1 292 ? -43.104 -7.992 65.360 1.00 97.06 292 GLU A O 1
ATOM 2345 N N . GLN A 1 293 ? -42.522 -6.090 64.305 1.00 94.81 293 GLN A N 1
ATOM 2346 C CA . GLN A 1 293 ? -43.227 -5.185 65.221 1.00 94.81 293 GLN A CA 1
ATOM 2347 C C . GLN A 1 293 ? -44.727 -5.498 65.294 1.00 94.81 293 GLN A C 1
ATOM 2349 O O . GLN A 1 293 ? -45.265 -5.649 66.388 1.00 94.81 293 GLN A O 1
ATOM 2354 N N . GLU A 1 294 ? -45.393 -5.705 64.154 1.00 96.44 294 GLU A N 1
ATOM 2355 C CA . GLU A 1 294 ? -46.818 -6.062 64.114 1.00 96.44 294 GLU A CA 1
ATOM 2356 C C . GLU A 1 294 ? -47.100 -7.401 64.822 1.00 96.44 294 GLU A C 1
ATOM 2358 O O . GLU A 1 294 ? -48.099 -7.545 65.532 1.00 96.44 294 GLU A O 1
ATOM 2363 N N . LYS A 1 295 ? -46.202 -8.390 64.693 1.00 96.94 295 LYS A N 1
ATOM 2364 C CA . LYS A 1 295 ? -46.303 -9.659 65.436 1.00 96.94 295 LYS A CA 1
ATOM 2365 C C . LYS A 1 295 ? -46.137 -9.465 66.942 1.00 96.94 295 LYS A C 1
ATOM 2367 O O . LYS A 1 295 ? -46.822 -10.157 67.697 1.00 96.94 295 LYS A O 1
ATOM 2372 N N . ILE A 1 296 ? -45.230 -8.589 67.374 1.00 95.31 296 ILE A N 1
ATOM 2373 C CA . ILE A 1 296 ? -45.025 -8.270 68.794 1.00 95.31 296 ILE A CA 1
ATOM 2374 C C . ILE A 1 296 ? -46.273 -7.580 69.350 1.00 95.31 296 ILE A C 1
ATOM 2376 O O . ILE A 1 296 ? -46.855 -8.089 70.305 1.00 95.31 296 ILE A O 1
ATOM 2380 N N . GLU A 1 297 ? -46.756 -6.517 68.699 1.00 95.88 297 GLU A N 1
ATOM 2381 C CA . GLU A 1 297 ? -47.970 -5.801 69.114 1.00 95.88 297 GLU A CA 1
ATOM 2382 C C . GLU A 1 297 ? -49.192 -6.723 69.173 1.00 95.88 297 GLU A C 1
ATOM 2384 O O . GLU A 1 297 ? -50.002 -6.646 70.098 1.00 95.88 297 GLU A O 1
ATOM 2389 N N . ARG A 1 298 ? -49.335 -7.629 68.197 1.00 96.44 298 ARG A N 1
ATOM 2390 C CA . ARG A 1 298 ? -50.422 -8.609 68.193 1.00 96.44 298 ARG A CA 1
ATOM 2391 C C . ARG A 1 298 ? -50.347 -9.548 69.398 1.00 96.44 298 ARG A C 1
ATOM 2393 O O . ARG A 1 298 ? -51.375 -9.789 70.024 1.00 96.44 298 ARG A O 1
ATOM 2400 N N . ARG A 1 299 ? -49.157 -10.059 69.736 1.00 95.38 299 ARG A N 1
ATOM 2401 C CA . ARG A 1 299 ? -48.957 -10.920 70.915 1.00 95.38 299 ARG A CA 1
ATOM 2402 C C . ARG A 1 299 ? -49.250 -10.177 72.216 1.00 95.38 299 ARG A C 1
ATOM 2404 O O . ARG A 1 299 ? -49.900 -10.746 73.084 1.00 95.38 299 ARG A O 1
ATOM 2411 N N . GLU A 1 300 ? -48.824 -8.920 72.335 1.00 95.50 300 GLU A N 1
ATOM 2412 C CA . GLU A 1 300 ? -49.118 -8.087 73.509 1.00 95.50 300 GLU A CA 1
ATOM 2413 C C . GLU A 1 300 ? -50.622 -7.828 73.664 1.00 95.50 300 GLU A C 1
ATOM 2415 O O . GLU A 1 300 ? -51.155 -7.976 74.763 1.00 95.50 300 GLU A O 1
ATOM 2420 N N . ARG A 1 301 ? -51.338 -7.513 72.573 1.00 94.44 301 ARG A N 1
ATOM 2421 C CA . ARG A 1 301 ? -52.805 -7.360 72.605 1.00 94.44 301 ARG A CA 1
ATOM 2422 C C . ARG A 1 301 ? -53.510 -8.650 73.016 1.00 94.44 301 ARG A C 1
ATOM 2424 O O . ARG A 1 301 ? -54.395 -8.602 73.865 1.00 94.44 301 ARG A O 1
ATOM 2431 N N . GLU A 1 302 ? -53.114 -9.786 72.439 1.00 94.38 302 GLU A N 1
ATOM 2432 C CA . GLU A 1 302 ? -53.660 -11.103 72.795 1.00 94.38 302 GLU A CA 1
ATOM 2433 C C . GLU A 1 302 ? -53.387 -11.440 74.277 1.00 94.38 302 GLU A C 1
ATOM 2435 O O . GLU A 1 302 ? -54.249 -12.003 74.952 1.00 94.38 302 GLU A O 1
ATOM 2440 N N . GLU A 1 303 ? -52.224 -11.061 74.819 1.00 95.19 303 GLU A N 1
ATOM 2441 C CA . GLU A 1 303 ? -51.889 -11.262 76.233 1.00 95.19 303 GLU A CA 1
ATOM 2442 C C . GLU A 1 303 ? -52.701 -10.356 77.172 1.00 95.19 303 GLU A C 1
ATOM 2444 O O . GLU A 1 303 ? -53.196 -10.834 78.195 1.00 95.19 303 GLU A O 1
ATOM 2449 N N . ILE A 1 304 ? -52.882 -9.077 76.825 1.00 92.81 304 ILE A N 1
ATOM 2450 C CA . ILE A 1 304 ? -53.732 -8.141 77.577 1.00 92.81 304 ILE A CA 1
ATOM 2451 C C . ILE A 1 304 ? -55.178 -8.644 77.601 1.00 92.81 304 ILE A C 1
ATOM 2453 O O . ILE A 1 304 ? -55.766 -8.743 78.677 1.00 92.81 304 ILE A O 1
ATOM 2457 N N . GLU A 1 305 ? -55.734 -9.037 76.449 1.00 93.75 305 GLU A N 1
ATOM 2458 C CA . GLU A 1 305 ? -57.099 -9.571 76.368 1.00 93.75 305 GLU A CA 1
ATOM 2459 C C . GLU A 1 305 ? -57.249 -10.858 77.195 1.00 93.75 305 GLU A C 1
ATOM 2461 O O . GLU A 1 305 ? -58.255 -11.048 77.884 1.00 93.75 305 GLU A O 1
ATOM 2466 N N . ARG A 1 306 ? -56.229 -11.732 77.188 1.00 94.00 306 ARG A N 1
ATOM 2467 C CA . ARG A 1 306 ? -56.218 -12.940 78.022 1.00 94.00 306 ARG A CA 1
ATOM 2468 C C . ARG A 1 306 ? -56.238 -12.598 79.511 1.00 94.00 306 ARG A C 1
ATOM 2470 O O . ARG A 1 306 ? -57.046 -13.173 80.235 1.00 94.00 306 ARG A O 1
ATOM 2477 N N . ARG A 1 307 ? -55.406 -11.649 79.961 1.00 93.00 307 ARG A N 1
ATOM 2478 C CA . ARG A 1 307 ? -55.384 -11.190 81.362 1.00 93.00 307 ARG A CA 1
ATOM 2479 C C . ARG A 1 307 ? -56.714 -10.558 81.772 1.00 93.00 307 ARG A C 1
ATOM 2481 O O . ARG A 1 307 ? -57.223 -10.892 82.834 1.00 93.00 307 ARG A O 1
ATOM 2488 N N . GLU A 1 308 ? -57.310 -9.713 80.929 1.0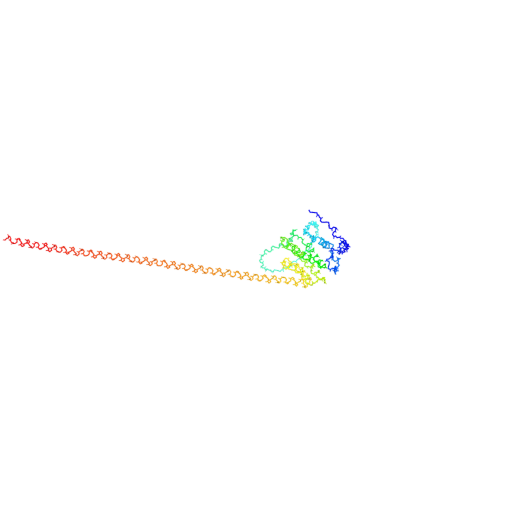0 93.50 308 GLU A N 1
ATOM 2489 C CA . GLU A 1 308 ? -58.625 -9.116 81.205 1.00 93.50 308 GLU A CA 1
ATOM 2490 C C . GLU A 1 308 ? -59.749 -10.159 81.284 1.00 93.50 308 GLU A C 1
ATOM 2492 O O . GLU A 1 308 ? -60.692 -9.996 82.062 1.00 93.50 308 GLU A O 1
ATOM 2497 N N . ARG A 1 309 ? -59.692 -11.217 80.462 1.00 92.31 309 ARG A N 1
ATOM 2498 C CA . ARG A 1 309 ? -60.657 -12.325 80.520 1.00 92.31 309 ARG A CA 1
ATOM 2499 C C . ARG A 1 309 ? -60.476 -13.143 81.797 1.00 92.31 309 ARG A C 1
ATOM 2501 O O . ARG A 1 309 ? -61.463 -13.402 82.476 1.00 92.31 309 ARG A O 1
ATOM 2508 N N . GLU A 1 310 ? -59.237 -13.490 82.146 1.00 92.25 310 GLU A N 1
ATOM 2509 C CA . GLU A 1 310 ? -58.904 -14.189 83.395 1.00 92.25 310 GLU A CA 1
ATOM 2510 C C . GLU A 1 310 ? -59.333 -13.374 84.633 1.00 92.25 310 GLU A C 1
ATOM 2512 O O . GLU A 1 310 ? -59.886 -13.929 85.582 1.00 92.25 310 GLU A O 1
ATOM 2517 N N . GLU A 1 311 ? -59.138 -12.051 84.623 1.00 93.25 311 GLU A N 1
ATOM 2518 C CA . GLU A 1 311 ? -59.553 -11.157 85.710 1.00 93.25 311 GLU A CA 1
ATOM 2519 C C . GLU A 1 311 ? -61.080 -11.041 85.815 1.00 93.25 311 GLU A C 1
ATOM 2521 O O . GLU A 1 311 ? -61.625 -11.127 86.917 1.00 93.25 311 GLU A O 1
ATOM 2526 N N . ARG A 1 312 ? -61.790 -10.931 84.683 1.00 90.81 312 ARG A N 1
ATOM 2527 C CA . ARG A 1 312 ? -63.262 -10.979 84.653 1.00 90.81 312 ARG A CA 1
ATOM 2528 C C . ARG A 1 312 ? -63.810 -12.296 85.189 1.00 90.81 312 ARG A C 1
ATOM 2530 O O . ARG A 1 312 ? -64.707 -12.272 86.024 1.00 90.81 312 ARG A O 1
ATOM 2537 N N . GLU A 1 313 ? -63.258 -13.430 84.760 1.00 91.69 313 GLU A N 1
ATOM 2538 C CA . GLU A 1 313 ? -63.659 -14.751 85.263 1.00 91.69 313 GLU A CA 1
ATOM 2539 C C . GLU A 1 313 ? -63.380 -14.896 86.763 1.00 91.69 313 GLU A C 1
ATOM 2541 O O . GLU A 1 313 ? -64.181 -15.479 87.498 1.00 91.69 313 GLU A O 1
ATOM 2546 N N . ARG A 1 314 ? -62.256 -14.350 87.241 1.00 92.69 314 ARG A N 1
ATOM 2547 C CA . ARG A 1 314 ? -61.924 -14.340 88.666 1.00 92.69 314 ARG A CA 1
ATOM 2548 C C . ARG A 1 314 ? -62.918 -13.500 89.467 1.00 92.69 314 ARG A C 1
ATOM 2550 O O . ARG A 1 314 ? -63.402 -13.981 90.487 1.00 92.69 314 ARG A O 1
ATOM 2557 N N . MET A 1 315 ? -63.249 -12.301 88.993 1.00 85.19 315 MET A N 1
ATOM 2558 C CA . MET A 1 315 ? -64.256 -11.426 89.602 1.00 85.19 315 MET A CA 1
ATOM 2559 C C . MET A 1 315 ? -65.638 -12.092 89.629 1.00 85.19 315 MET A C 1
ATOM 2561 O O . MET A 1 315 ? -66.269 -12.119 90.680 1.00 85.19 315 MET A O 1
ATOM 2565 N N . GLU A 1 316 ? -66.082 -12.707 88.526 1.00 90.69 316 GLU A N 1
ATOM 2566 C CA . GLU A 1 316 ? -67.350 -13.456 88.481 1.00 90.69 316 GLU A CA 1
ATOM 2567 C C . GLU A 1 316 ? -67.357 -14.658 89.435 1.00 90.69 316 GLU A C 1
ATOM 2569 O O . GLU A 1 316 ? -68.380 -14.953 90.059 1.00 90.69 316 GLU A O 1
ATOM 2574 N N . ARG A 1 317 ? -66.236 -15.384 89.558 1.00 89.69 317 ARG A N 1
ATOM 2575 C CA . ARG A 1 317 ? -66.122 -16.519 90.485 1.00 89.69 317 ARG A CA 1
ATOM 2576 C C . ARG A 1 317 ? -66.149 -16.048 91.939 1.00 89.69 317 ARG A C 1
ATOM 2578 O O . ARG A 1 317 ? -66.875 -16.638 92.735 1.00 89.69 317 ARG A O 1
ATOM 2585 N N . GLU A 1 318 ? -65.413 -14.989 92.274 1.00 88.50 318 GLU A N 1
ATOM 2586 C CA . GLU A 1 318 ? -65.436 -14.372 93.607 1.00 88.50 318 GLU A CA 1
ATOM 2587 C C . GLU A 1 318 ? -66.836 -13.818 93.941 1.00 88.50 318 GLU A C 1
ATOM 2589 O O . GLU A 1 318 ? -67.321 -14.008 95.057 1.00 88.50 318 GLU A O 1
ATOM 2594 N N . GLU A 1 319 ? -67.535 -13.212 92.976 1.00 89.19 319 GLU A N 1
ATOM 2595 C CA . GLU A 1 319 ? -68.912 -12.729 93.138 1.00 89.19 319 GLU A CA 1
ATOM 2596 C C . GLU A 1 319 ? -69.910 -13.879 93.336 1.00 89.19 319 GLU A C 1
ATOM 2598 O O . GLU A 1 319 ? -70.742 -13.817 94.245 1.00 89.19 319 GLU A O 1
ATOM 2603 N N . ARG A 1 320 ? -69.798 -14.969 92.562 1.00 87.44 320 ARG A N 1
ATOM 2604 C CA . ARG A 1 320 ? -70.592 -16.190 92.786 1.00 87.44 320 ARG A CA 1
ATOM 2605 C C . ARG A 1 320 ? -70.345 -16.783 94.160 1.00 87.44 320 ARG A C 1
ATOM 2607 O O . ARG A 1 320 ? -71.311 -17.093 94.844 1.00 87.44 320 ARG A O 1
ATOM 2614 N N . GLU A 1 321 ? -69.088 -16.941 94.571 1.00 88.38 321 GLU A N 1
ATOM 2615 C CA . GLU A 1 321 ? -68.759 -17.470 95.898 1.00 88.38 321 GLU A CA 1
ATOM 2616 C C . GLU A 1 321 ? -69.306 -16.575 97.011 1.00 88.38 321 GLU A C 1
ATOM 2618 O O . GLU A 1 321 ? -69.794 -17.074 98.028 1.00 88.38 321 GLU A O 1
ATOM 2623 N N . ARG A 1 322 ? -69.256 -15.252 96.824 1.00 88.31 322 ARG A N 1
ATOM 2624 C CA . ARG A 1 322 ? -69.825 -14.288 97.764 1.00 88.31 322 ARG A CA 1
ATOM 2625 C C . ARG A 1 322 ? -71.345 -14.429 97.858 1.00 88.31 322 ARG A C 1
ATOM 2627 O O . ARG A 1 322 ? -71.861 -14.545 98.966 1.00 88.31 322 ARG A O 1
ATOM 2634 N N . MET A 1 323 ? -72.035 -14.499 96.721 1.00 82.50 323 MET A N 1
ATOM 2635 C CA . MET A 1 323 ? -73.479 -14.751 96.650 1.00 82.50 323 MET A CA 1
ATOM 2636 C C . MET A 1 323 ? -73.852 -16.095 97.294 1.00 82.50 323 MET A C 1
ATOM 2638 O O . MET A 1 323 ? -74.815 -16.168 98.051 1.00 82.50 323 MET A O 1
ATOM 2642 N N . GLU A 1 324 ? -73.073 -17.153 97.055 1.00 86.62 324 GLU A N 1
ATOM 2643 C CA . GLU A 1 324 ? -73.320 -18.487 97.611 1.00 86.62 324 GLU A CA 1
ATOM 2644 C C . GLU A 1 324 ? -73.088 -18.532 99.133 1.00 86.62 324 GLU A C 1
ATOM 2646 O O . GLU A 1 324 ? -73.848 -19.179 99.857 1.00 86.62 324 GLU A O 1
ATOM 2651 N N . ARG A 1 325 ? -72.073 -17.819 99.649 1.00 82.75 325 ARG A N 1
ATOM 2652 C CA . ARG A 1 325 ? -71.870 -17.634 101.099 1.00 82.75 325 ARG A CA 1
ATOM 2653 C C . ARG A 1 325 ? -73.020 -16.862 101.730 1.00 82.75 325 ARG A C 1
ATOM 2655 O O . ARG A 1 325 ? -73.529 -17.304 102.755 1.00 82.75 325 ARG A O 1
ATOM 2662 N N . GLU A 1 326 ? -73.449 -15.761 101.120 1.00 81.62 326 GLU A N 1
ATOM 2663 C CA . GLU A 1 326 ? -74.595 -14.980 101.599 1.00 81.62 326 GLU A CA 1
ATOM 2664 C C . GLU A 1 326 ? -75.894 -15.809 101.575 1.00 81.62 326 GLU A C 1
ATOM 2666 O O . GLU A 1 326 ? -76.699 -15.731 102.505 1.00 81.62 326 GLU A O 1
ATOM 2671 N N . GLU A 1 327 ? -76.091 -16.663 100.565 1.00 81.50 327 GLU A N 1
ATOM 2672 C CA . GLU A 1 327 ? -77.233 -17.580 100.493 1.00 81.50 327 GLU A CA 1
ATOM 2673 C C . GLU A 1 327 ? -77.172 -18.672 101.574 1.00 81.50 327 GLU A C 1
ATOM 2675 O O . GLU A 1 327 ? -78.187 -18.956 102.216 1.00 81.50 327 GLU A O 1
ATOM 2680 N N . ARG A 1 328 ? -75.994 -19.266 101.824 1.00 80.69 328 ARG A N 1
ATOM 2681 C CA . ARG A 1 328 ? -75.800 -20.229 102.923 1.00 80.69 328 ARG A CA 1
ATOM 2682 C C . ARG A 1 328 ? -76.031 -19.583 104.282 1.00 80.69 328 ARG A C 1
ATOM 2684 O O . ARG A 1 328 ? -76.749 -20.163 105.087 1.00 80.69 328 ARG A O 1
ATOM 2691 N N . GLU A 1 329 ? -75.511 -18.381 104.517 1.00 80.62 329 GLU A N 1
ATOM 2692 C CA . GLU A 1 329 ? -75.779 -17.637 105.751 1.00 80.62 329 GLU A CA 1
ATOM 2693 C C . GLU A 1 329 ? -77.268 -17.312 105.914 1.00 80.62 329 GLU A C 1
ATOM 2695 O O . GLU A 1 329 ? -77.798 -17.399 107.022 1.00 80.62 329 GLU A O 1
ATOM 2700 N N . ARG A 1 330 ? -77.975 -16.966 104.828 1.00 77.75 330 ARG A N 1
ATOM 2701 C CA . ARG A 1 330 ? -79.435 -16.781 104.856 1.00 77.75 330 ARG A CA 1
ATOM 2702 C C . ARG A 1 330 ? -80.167 -18.063 105.236 1.00 77.75 330 ARG A C 1
ATOM 2704 O O . ARG A 1 330 ? -81.033 -18.013 106.104 1.00 77.75 330 ARG A O 1
ATOM 2711 N N . LYS A 1 331 ? -79.812 -19.198 104.629 1.00 78.81 331 LYS A N 1
ATOM 2712 C CA . LYS A 1 331 ? -80.412 -20.504 104.949 1.00 78.81 331 LYS A CA 1
ATOM 2713 C C . LYS A 1 331 ? -80.108 -20.933 106.382 1.00 78.81 331 LYS A C 1
ATOM 2715 O O . LYS A 1 331 ? -81.008 -21.399 107.066 1.00 78.81 331 LYS A O 1
ATOM 2720 N N . GLU A 1 332 ? -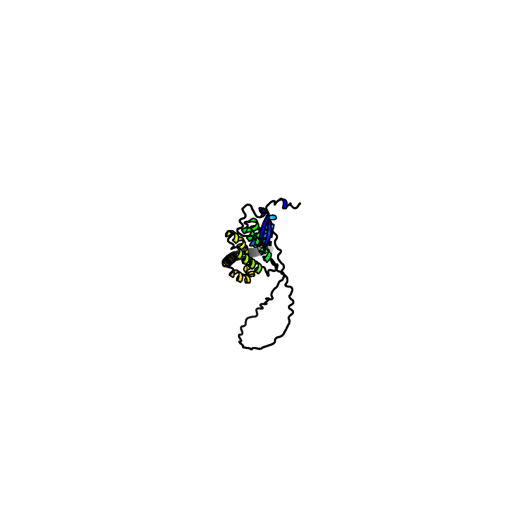78.888 -20.717 106.866 1.00 76.62 332 GLU A N 1
ATOM 2721 C CA . GLU A 1 332 ? -78.501 -21.052 108.240 1.00 76.62 332 GLU A CA 1
ATOM 2722 C C . GLU A 1 332 ? -79.220 -20.162 109.269 1.00 76.62 332 GLU A C 1
ATOM 2724 O O . GLU A 1 332 ? -79.637 -20.638 110.325 1.00 76.62 332 GLU A O 1
ATOM 2729 N N . LYS A 1 333 ? -79.435 -18.875 108.956 1.00 73.81 333 LYS A N 1
ATOM 2730 C CA . LYS A 1 333 ? -80.278 -17.984 109.770 1.00 73.81 333 LYS A CA 1
ATOM 2731 C C . LYS A 1 333 ? -81.747 -18.412 109.755 1.00 73.81 333 LYS A C 1
ATOM 2733 O O . LYS A 1 333 ? -82.352 -18.452 110.821 1.00 73.81 333 LYS A O 1
ATOM 2738 N N . GLU A 1 334 ? -82.300 -18.794 108.603 1.00 70.81 334 GLU A N 1
ATOM 2739 C CA . GLU A 1 334 ? -83.662 -19.345 108.519 1.00 70.81 334 GLU A CA 1
ATOM 2740 C C . GLU A 1 334 ? -83.809 -20.682 109.265 1.00 70.81 334 GLU A C 1
ATOM 2742 O O . GLU A 1 334 ? -84.854 -20.942 109.862 1.00 70.81 334 GLU A O 1
ATOM 2747 N N . GLU A 1 335 ? -82.796 -21.551 109.245 1.00 68.06 335 GLU A N 1
ATOM 2748 C CA . GLU A 1 335 ? -82.799 -22.808 110.001 1.00 68.06 335 GLU A CA 1
ATOM 2749 C C . GLU A 1 335 ? -82.679 -22.571 111.508 1.00 68.06 335 GLU A C 1
ATOM 2751 O O . GLU A 1 335 ? -83.392 -23.221 112.273 1.00 68.06 335 GLU A O 1
ATOM 2756 N N . LYS A 1 336 ? -81.867 -21.600 111.948 1.00 65.31 336 LYS A N 1
ATOM 2757 C CA . LYS A 1 336 ? -81.827 -21.169 113.356 1.00 65.31 336 LYS A CA 1
ATOM 2758 C C . LYS A 1 336 ? -83.161 -20.556 113.799 1.00 65.31 336 LYS A C 1
ATOM 2760 O O . LYS A 1 336 ? -83.666 -20.941 114.850 1.00 65.31 336 LYS A O 1
ATOM 2765 N N . GLU A 1 337 ? -83.806 -19.733 112.970 1.00 59.44 337 GLU A N 1
ATOM 2766 C CA . GLU A 1 337 ? -85.161 -19.216 113.239 1.00 59.44 337 GLU A CA 1
ATOM 2767 C C . GLU A 1 337 ? -86.234 -20.320 113.272 1.00 59.44 337 GLU A C 1
ATOM 2769 O O . GLU A 1 337 ? -87.196 -20.246 114.041 1.00 59.44 337 GLU A O 1
ATOM 2774 N N . LYS A 1 338 ? -86.102 -21.368 112.448 1.00 56.91 338 LYS A N 1
ATOM 2775 C CA . LYS A 1 338 ? -87.000 -22.538 112.479 1.00 56.91 338 LYS A CA 1
ATOM 2776 C C . LYS A 1 338 ? -86.708 -23.468 113.663 1.00 56.91 338 LYS A C 1
ATOM 2778 O O . LYS A 1 338 ? -87.626 -24.149 114.120 1.00 56.91 338 LYS A O 1
ATOM 2783 N N . GLY A 1 339 ? -85.474 -23.479 114.168 1.00 56.50 339 GLY A N 1
ATOM 2784 C CA . GLY A 1 339 ? -85.071 -24.161 115.398 1.00 56.50 339 GLY A CA 1
ATOM 2785 C C . GLY A 1 339 ? -85.619 -23.484 116.657 1.00 56.50 339 GLY A C 1
ATOM 2786 O O . GLY A 1 339 ? -86.121 -24.171 117.541 1.00 56.50 339 GLY A O 1
ATOM 2787 N N . GLU A 1 340 ? -85.629 -22.149 116.704 1.00 52.53 340 GLU A N 1
ATOM 2788 C CA . GLU A 1 340 ? -86.183 -21.377 117.830 1.00 52.53 340 GLU A CA 1
ATOM 2789 C C . GLU A 1 340 ? -87.719 -21.387 117.903 1.00 52.53 340 GLU A C 1
ATOM 2791 O O . GLU A 1 340 ? -88.278 -21.129 118.959 1.00 52.53 340 GLU A O 1
ATOM 2796 N N . LYS A 1 341 ? -88.430 -21.750 116.826 1.00 51.47 341 LYS A N 1
ATOM 2797 C CA . LYS A 1 341 ? -89.901 -21.916 116.835 1.00 51.47 341 LYS A CA 1
ATOM 2798 C C . LYS A 1 341 ? -90.378 -23.325 117.227 1.00 51.47 341 LYS A C 1
ATOM 2800 O O . LYS A 1 341 ? -91.572 -23.611 117.129 1.00 51.47 341 LYS A O 1
ATOM 2805 N N . LYS A 1 342 ? -89.468 -24.220 117.629 1.00 45.91 342 LYS A N 1
ATOM 2806 C CA . LYS A 1 342 ? -89.767 -25.591 118.096 1.00 45.91 342 LYS A CA 1
ATOM 2807 C C . LYS A 1 342 ? -89.337 -25.872 119.545 1.00 45.91 342 LYS A C 1
ATOM 2809 O O . LYS A 1 342 ? -89.475 -27.013 119.987 1.00 45.91 342 LYS A O 1
ATOM 2814 N N . ALA A 1 343 ? -88.866 -24.859 120.264 1.00 40.62 343 ALA A N 1
ATOM 2815 C CA . ALA A 1 343 ? -88.722 -24.847 121.720 1.00 40.62 343 ALA A CA 1
ATOM 2816 C C . ALA A 1 343 ? -89.710 -23.824 122.291 1.00 40.62 343 ALA A C 1
ATOM 2818 O O . ALA A 1 343 ? -90.216 -24.072 123.408 1.00 40.62 343 ALA A O 1
#

Radius of gyration: 56.42 Å; chains: 1; bounding box: 152×43×172 Å

Foldseek 3Di:
DDDPPLVVVQPADWDWAAALVGDTDIDGPVLLDPVPDFPLPDHRNVHDPQLVVQLSVCSSPVGGDADDFDQQPPPPPPPPPPPPDDDDDDDDDDDDDDDDDPDDDDPPPCPVPVPPPSGQTHCLSRLCSLLRNLLVCQSSVPVSSNVVSLVSNLVSLVVSVPDPDNPCSLVSLLVSLLVLVVSLPPPRGDPVSSCSSLLSSLLSCLVCVVVNVVSVVVQVVSDDVSVVSNVVNNVVVVVVVVVVVVVVVVVVVVVVVVVVVVVVVVVVVVVVVVVVVVVVVVVVVVVVVVVVVVVVVVVVVVVVVVVVVVVVVVVVVVVVVVVVVVVVVVVVVVVVVVVVVVD

Sequence (343 aa):
MGRPDIASRFKGKMMQIDTVDGAALHAHVDVLDSGRGVRTDTPWNCFKTSTVERFLEYCYQGDYSVPKPAKPLLATPTSSVYDRDNKEDEDNKEDDDDRASDIADSDTEDDTGPSGHPNGLDYRAVFFTHAELYVLSQTQRRSSLTALCLNRLRGALDMAAKAPVRPRFASNLSDLLLYVYEHSNVGLIDDQQAHDLQNLVSSCAAMHIKEMREECSLLMRCGGKMAEDLMKEVVCRVVGLEIMLKKEKEKKERERRERKEKEAKERREKEEEEKERREKEEKEKEENERKEQEKIERREREEIERREREERERMEREERERMEREERERKEKEEKEKGEKKA

pLDDT: mean 85.74, std 15.22, range [40.62, 98.44]

Secondary structure (DSSP, 8-state):
-PPP-SGGG--SPEEEEE-TTS-EEEEEHHHH--SS----SS-GGGS-HHHHHHHHHHHHHS----PPPBPP----------------------------------------S----TT--B-HHHHHHHHHHHHHHHHTT-HHHHHHHHHHHHHHHHHHHH-S--TTHHHHHHHHHHHHHHHTTSTTS-HHHHHHHHHHHHHHHHHSTTTTHHHHHHHTTS-HHHHHHHHHHHHHHHHHHHHHHHHHHHHHHHHHHHHHHHHHHHHHHHHHHHHHHHHHHHHHHHHHHHHHHHHHHHHHHHHHHHHHHHHHHHHHHHHHHHHHHHHHHHHHHHHHHHHHTT-